Protein AF-A0A6C0IX58-F1 (afdb_monomer)

Secondary structure (DSSP, 8-state):
-PPPP-TTSHHHHHHHHHHHHHHHHHHHHHHHTTEEEEEEEE-EEETTEEE--S----GGGS-GGGT-SPPPTT--S-----TT-HHHHHHHHHHHHH---SSGGGG-EEEEETT--EEEEEEE---TTSPBPHHHHHHHHHHHHHHHHTTT-GGG---EEEEEESS-B-HHHHHHHHHS-TT-EEEEEEHHHHSS-GGGSTTS-SEEEEE-HHHHHHHHHHTT--GGGSPEEETTSHHHHHHTPPTT-EEEEEE--SSSS-EEEEEEEEPPPPPP-

Radius of gyration: 20.26 Å; Cα contacts (8 Å, |Δi|>4): 399; chains: 1; bounding box: 42×51×59 Å

Foldseek 3Di:
DDDQQDCVDPVSVVVLVLLVLLVLLVVLLCVLLQWDQQDKWFWDDDPLDTDTPDRDDPPLCVDVVNVNDDDDPPPPDDPPDDSPPPSSVVVVVVCVVPVAPRDSQRVWIWIAGPVLAIETEGEFDDDVPDAGDPVSCVVVVSLQVNLVVVVVDPSSRHQHYEYEYQNYHDPVVVVCVVPPNVRHHYHYHYSVLSSDNQCPDPQHFPDKDKAAQVCCVVVCVVVVHDQVPFAADECPPSVNVSNVPDAQIKIWTWHCDPPDRIDIGMHGYHYDDDPDD

pLDDT: mean 73.45, std 16.58, range [31.36, 95.0]

Solvent-accessible surface area (backbone atoms only — not comparable to full-atom values): 16066 Å² total; per-residue (Å²): 133,81,78,79,71,49,71,89,40,71,72,37,30,51,49,53,48,52,59,50,48,31,51,51,34,48,49,52,38,40,46,74,60,51,34,44,72,89,51,44,38,45,63,40,78,55,88,98,40,82,46,73,56,72,86,52,89,49,72,62,69,74,37,64,91,72,70,68,51,81,81,64,91,84,71,89,62,80,80,80,81,57,93,78,41,70,57,56,55,55,49,52,50,51,28,70,75,70,66,51,65,70,46,69,53,51,63,17,30,37,37,24,32,87,84,51,50,43,35,40,38,40,39,45,62,54,57,90,100,36,43,34,44,74,73,58,44,46,60,58,54,50,52,49,51,51,20,57,71,44,60,90,42,78,66,63,41,55,37,36,35,41,38,34,20,79,68,41,69,31,73,67,59,50,47,44,65,73,72,74,42,87,88,46,50,75,46,79,42,42,45,76,68,35,63,48,59,64,72,74,40,97,86,34,48,79,44,76,49,80,40,50,48,92,48,38,67,61,52,27,60,76,71,72,52,61,69,88,75,36,54,78,39,43,32,78,37,73,67,33,45,52,60,66,43,46,66,58,13,35,42,38,34,31,30,77,37,96,88,42,87,59,43,74,52,58,29,28,25,34,72,63,83,73,80,83,128

Sequence (277 aa):
MEAPLNPLLPTDREKLWRLFLVKKTEVAMLSQRGYMLNQVAVMKIIGTSLSFPIETWLPSLQNPRLGMSPPVEGAVEPPTLSNDSPGFQAFLQHREETGYYQTRQEFSSIYYDVNGKPLVVLYLANRPGKQVSTEEFEIVNTFIQLGAQQATQPHMRFRDFILITETGLNSVNTNKLRRRTVGYNIEVFLDSELAFAKVKHAYAPITVEHIRKDNVAKWAQEEQIQPEKLPMQMNLDAIAKWYGASPFDVLQTELLGTTTDTIGYARIIRQTPTAKQ

Organism: NCBI:txid1070528

Nearest PDB structures (foldseek):
  8uis-assembly1_E  TM=8.093E-01  e=3.980E-14  Sus scrofa
  8qsz-assembly1_E  TM=7.676E-01  e=1.682E-13  Schizosaccharomyces pombe
  9ja1-assembly1_E  TM=7.801E-01  e=1.614E-11  Saccharomyces cerevisiae
  5iy8-assembly1_E  TM=7.813E-01  e=3.972E-11  Homo sapiens
  8yqt-assembly1_D  TM=6.678E-01  e=1.060E-11  African swine fever virus

Mean predicted aligned error: 11.1 Å

Structure (mmCIF, N/CA/C/O backbone):
data_AF-A0A6C0IX58-F1
#
_entry.id   AF-A0A6C0IX58-F1
#
loop_
_atom_site.group_PDB
_atom_site.id
_atom_site.type_symbol
_atom_site.label_atom_id
_atom_site.label_alt_id
_atom_site.label_comp_id
_atom_site.label_asym_id
_atom_site.label_entity_id
_atom_site.label_seq_id
_atom_site.pdbx_PDB_ins_code
_atom_site.Cartn_x
_atom_site.Cartn_y
_atom_site.Cartn_z
_atom_site.occupancy
_atom_site.B_iso_or_equiv
_atom_site.auth_seq_id
_atom_site.auth_comp_id
_atom_site.auth_asym_id
_atom_site.auth_atom_id
_atom_site.pdbx_PDB_model_num
ATOM 1 N N . MET A 1 1 ? 17.756 -1.149 -17.619 1.00 45.09 1 MET A N 1
ATOM 2 C CA . MET A 1 1 ? 16.728 -2.189 -17.799 1.00 45.09 1 MET A CA 1
ATOM 3 C C . MET A 1 1 ? 17.343 -3.502 -17.373 1.00 45.09 1 MET A C 1
ATOM 5 O O . MET A 1 1 ? 18.409 -3.834 -17.877 1.00 45.09 1 MET A O 1
ATOM 9 N N . GLU A 1 2 ? 16.753 -4.165 -16.383 1.00 53.56 2 GLU A N 1
ATOM 10 C CA . GLU A 1 2 ? 17.149 -5.530 -16.025 1.00 53.56 2 GLU A CA 1
ATOM 11 C C . GLU A 1 2 ? 16.752 -6.484 -17.157 1.00 53.56 2 GLU A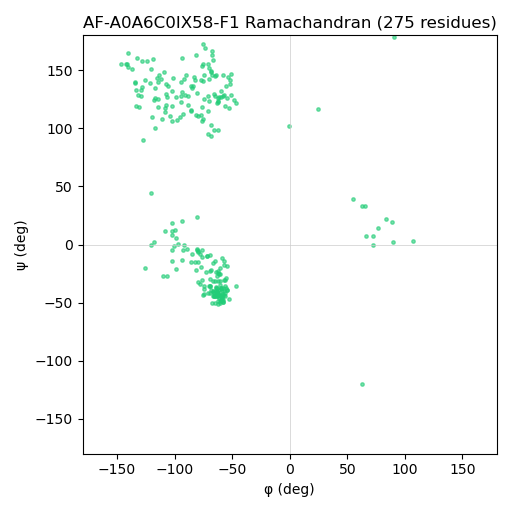 C 1
ATOM 13 O O . GLU A 1 2 ? 15.782 -6.231 -17.872 1.00 53.56 2 GLU A O 1
ATOM 18 N N . ALA A 1 3 ? 17.528 -7.549 -17.352 1.00 62.72 3 ALA A N 1
ATOM 19 C CA . ALA A 1 3 ? 17.180 -8.581 -18.318 1.00 62.72 3 ALA A CA 1
ATOM 20 C C . ALA A 1 3 ? 15.868 -9.277 -17.897 1.00 62.72 3 ALA A C 1
ATOM 22 O O . ALA A 1 3 ? 15.632 -9.444 -16.696 1.00 62.72 3 ALA A O 1
ATOM 23 N N . PRO A 1 4 ? 15.019 -9.696 -18.852 1.00 68.75 4 PRO A N 1
ATOM 24 C CA . PRO A 1 4 ? 13.788 -10.407 -18.531 1.00 68.75 4 PRO A CA 1
ATOM 25 C C . PRO A 1 4 ? 14.100 -11.709 -17.778 1.00 68.75 4 PRO A C 1
ATOM 27 O O . PRO A 1 4 ? 14.899 -12.525 -18.233 1.00 68.75 4 PRO A O 1
ATOM 30 N N . LEU A 1 5 ? 13.468 -11.892 -16.613 1.00 77.62 5 LEU A N 1
ATOM 31 C CA . LEU A 1 5 ? 13.665 -13.072 -15.762 1.00 77.62 5 LEU A CA 1
ATOM 32 C C . LEU A 1 5 ? 13.145 -14.342 -16.451 1.00 77.62 5 LEU A C 1
ATOM 34 O O . LEU A 1 5 ? 11.985 -14.363 -16.889 1.00 77.62 5 LEU A O 1
ATOM 38 N N . ASN A 1 6 ? 13.978 -15.392 -16.489 1.00 79.12 6 ASN A N 1
ATOM 39 C CA . ASN A 1 6 ? 13.645 -16.689 -17.083 1.00 79.12 6 ASN A CA 1
ATOM 40 C C . ASN A 1 6 ? 13.063 -17.651 -16.025 1.00 79.12 6 ASN A C 1
ATOM 42 O O . ASN A 1 6 ? 13.805 -18.117 -15.157 1.00 79.12 6 ASN A O 1
ATOM 46 N N . PRO A 1 7 ? 11.771 -18.017 -16.096 1.00 73.19 7 PRO A N 1
ATOM 47 C CA . PRO A 1 7 ? 11.141 -18.882 -15.097 1.00 73.19 7 PRO A CA 1
ATOM 48 C C . PRO A 1 7 ? 11.683 -20.320 -15.067 1.00 73.19 7 PRO A C 1
ATOM 50 O O . PRO A 1 7 ? 11.465 -21.025 -14.081 1.00 73.19 7 PRO A O 1
ATOM 53 N N . LEU A 1 8 ? 12.404 -20.762 -16.104 1.00 78.75 8 LEU A N 1
ATOM 54 C CA . LEU A 1 8 ? 13.016 -22.094 -16.165 1.00 78.75 8 LEU A CA 1
ATOM 55 C C . LEU A 1 8 ? 14.296 -22.200 -15.320 1.00 78.75 8 LEU A C 1
ATOM 57 O O . LEU A 1 8 ? 14.713 -23.305 -14.972 1.00 78.75 8 LEU A O 1
ATOM 61 N N . LEU A 1 9 ? 14.926 -21.073 -14.973 1.00 81.62 9 LEU A N 1
ATOM 62 C CA . LEU A 1 9 ? 16.115 -21.050 -14.122 1.00 81.62 9 LEU A CA 1
ATOM 63 C C . LEU A 1 9 ? 15.704 -20.966 -12.642 1.00 81.62 9 LEU A C 1
ATOM 65 O O . LEU A 1 9 ? 14.991 -20.030 -12.275 1.00 81.62 9 LEU A O 1
ATOM 69 N N . PRO A 1 10 ? 16.189 -21.856 -11.752 1.00 77.81 10 PRO A N 1
ATOM 70 C CA . PRO A 1 10 ? 15.794 -21.854 -10.339 1.00 77.81 10 PRO A CA 1
ATOM 71 C C . PRO A 1 10 ? 15.989 -20.507 -9.628 1.00 77.81 10 PRO A C 1
ATOM 73 O O . PRO A 1 10 ? 15.138 -20.086 -8.848 1.00 77.81 10 PRO A O 1
ATOM 76 N N . THR A 1 11 ? 17.080 -19.795 -9.922 1.00 78.12 11 THR A N 1
ATOM 77 C CA . THR A 1 11 ? 17.390 -18.490 -9.315 1.00 78.12 11 THR A CA 1
ATOM 78 C C . THR A 1 11 ? 16.427 -17.389 -9.743 1.00 78.12 11 THR A C 1
ATOM 80 O O . THR A 1 11 ? 16.060 -16.543 -8.934 1.00 78.12 11 THR A O 1
ATOM 83 N N . ASP A 1 12 ? 16.017 -17.383 -11.009 1.00 81.75 12 ASP A N 1
ATOM 84 C CA . ASP A 1 12 ? 15.088 -16.383 -11.534 1.00 81.75 12 ASP A CA 1
ATOM 85 C C . ASP A 1 12 ? 13.647 -16.726 -11.163 1.00 81.75 12 ASP A C 1
ATOM 87 O O . ASP A 1 12 ? 12.863 -15.831 -10.858 1.00 81.75 12 ASP A O 1
ATOM 91 N N . ARG A 1 13 ? 13.324 -18.018 -11.072 1.00 75.94 13 ARG A N 1
ATOM 92 C CA . ARG A 1 13 ? 12.059 -18.511 -10.527 1.00 75.94 13 ARG A CA 1
ATOM 93 C C . ARG A 1 13 ? 11.866 -18.095 -9.068 1.00 75.94 13 ARG A C 1
ATOM 95 O O . ARG A 1 13 ? 10.800 -17.595 -8.729 1.00 75.94 13 ARG A O 1
ATOM 102 N N . GLU A 1 14 ? 12.897 -18.212 -8.232 1.00 73.94 14 GLU A N 1
ATOM 103 C CA . GLU A 1 14 ? 12.881 -17.723 -6.844 1.00 73.94 14 GLU A CA 1
ATOM 104 C C . GLU A 1 14 ? 12.709 -16.194 -6.775 1.00 73.94 14 GLU A C 1
ATOM 106 O O . GLU A 1 14 ? 11.951 -15.680 -5.951 1.00 73.94 14 GLU A O 1
ATOM 111 N N . LYS A 1 15 ? 13.360 -15.435 -7.669 1.00 77.00 15 LYS A N 1
ATOM 112 C CA . LYS A 1 15 ? 13.144 -13.979 -7.761 1.00 77.00 15 LYS A CA 1
ATOM 113 C C . LYS A 1 15 ? 11.699 -13.653 -8.140 1.00 77.00 15 LYS A C 1
ATOM 115 O O . LYS A 1 15 ? 11.073 -12.843 -7.462 1.00 77.00 15 LYS A O 1
ATOM 120 N N . LEU A 1 16 ? 11.156 -14.298 -9.174 1.00 75.94 16 LEU A N 1
ATOM 121 C CA . LEU A 1 16 ? 9.760 -14.143 -9.603 1.00 75.94 16 LEU A CA 1
ATOM 122 C C . LEU A 1 16 ? 8.783 -14.506 -8.480 1.00 75.94 16 LEU A C 1
ATOM 124 O O . LEU A 1 16 ? 7.803 -13.798 -8.258 1.00 75.94 16 LEU A O 1
ATOM 128 N N . TRP A 1 17 ? 9.084 -15.561 -7.725 1.00 74.19 17 TRP A N 1
ATOM 129 C CA . TRP A 1 17 ? 8.309 -15.964 -6.561 1.00 74.19 17 TRP A CA 1
ATOM 130 C C . TRP A 1 17 ? 8.269 -14.872 -5.487 1.00 74.19 17 TRP A C 1
ATOM 132 O O . TRP A 1 17 ? 7.196 -14.500 -5.011 1.00 74.19 17 TRP A O 1
ATOM 142 N N . ARG A 1 18 ? 9.426 -14.301 -5.131 1.00 71.00 18 ARG A N 1
ATOM 143 C CA . ARG A 1 18 ? 9.507 -13.206 -4.150 1.00 71.00 18 ARG A CA 1
ATOM 144 C C . ARG A 1 18 ? 8.784 -11.951 -4.622 1.00 71.00 18 ARG A C 1
ATOM 146 O O . ARG A 1 18 ? 8.089 -11.325 -3.828 1.00 71.00 18 ARG A O 1
ATOM 153 N N . LEU A 1 19 ? 8.903 -11.605 -5.905 1.00 71.81 19 LEU A N 1
ATOM 154 C CA . LEU A 1 19 ? 8.141 -10.506 -6.508 1.00 71.81 19 LEU A CA 1
ATOM 155 C C . LEU A 1 19 ? 6.632 -10.728 -6.347 1.00 71.81 19 LEU A C 1
ATOM 157 O O . LEU A 1 19 ? 5.906 -9.819 -5.949 1.00 71.81 19 LEU A O 1
ATOM 161 N N . PHE A 1 20 ? 6.173 -11.956 -6.579 1.00 70.94 20 PHE A N 1
ATOM 162 C CA . PHE A 1 20 ? 4.773 -12.321 -6.416 1.00 70.94 20 PHE A CA 1
ATOM 163 C C . PHE A 1 20 ? 4.318 -12.328 -4.946 1.00 70.94 20 PHE A C 1
ATOM 165 O O . PHE A 1 20 ? 3.200 -11.912 -4.645 1.00 70.94 20 PHE A O 1
ATOM 172 N N . LEU A 1 21 ? 5.176 -12.739 -4.007 1.00 68.12 21 LEU A N 1
ATOM 173 C CA . LEU A 1 21 ? 4.886 -12.678 -2.570 1.00 68.12 21 LEU A CA 1
ATOM 174 C C . LEU A 1 21 ? 4.626 -11.240 -2.103 1.00 68.12 21 LEU A C 1
ATOM 176 O O . LEU A 1 21 ? 3.652 -11.008 -1.390 1.00 68.12 21 LEU A O 1
ATOM 180 N N . VAL A 1 22 ? 5.440 -10.278 -2.549 1.00 67.25 22 VAL A N 1
ATOM 181 C CA . VAL A 1 22 ? 5.217 -8.849 -2.261 1.00 67.25 22 VAL A CA 1
ATOM 182 C C . VAL A 1 22 ? 3.822 -8.419 -2.731 1.00 67.25 22 VAL A C 1
ATOM 184 O O . VAL A 1 22 ? 3.097 -7.757 -1.985 1.00 67.25 22 VAL A O 1
ATOM 187 N N . LYS A 1 23 ? 3.385 -8.883 -3.912 1.00 72.81 23 LYS A N 1
ATOM 188 C CA . LYS A 1 23 ? 2.035 -8.610 -4.424 1.00 72.81 23 LYS A CA 1
ATOM 189 C C . LYS A 1 23 ? 0.933 -9.215 -3.551 1.00 72.81 23 LYS A C 1
ATOM 191 O O . LYS A 1 23 ? -0.101 -8.583 -3.362 1.00 72.81 23 LYS A O 1
ATOM 196 N N . LYS A 1 24 ? 1.133 -10.404 -2.970 1.00 71.50 24 LYS A N 1
ATOM 197 C CA . LYS A 1 24 ? 0.164 -10.999 -2.027 1.00 71.50 24 LYS A CA 1
ATOM 198 C C . LYS A 1 24 ? -0.006 -10.149 -0.768 1.00 71.50 24 LYS A C 1
ATOM 200 O O . LYS A 1 24 ? -1.128 -9.982 -0.298 1.00 71.50 24 LYS A O 1
ATOM 205 N N . THR A 1 25 ? 1.085 -9.608 -0.231 1.00 72.94 25 THR A N 1
ATOM 206 C CA . THR A 1 25 ? 1.040 -8.731 0.946 1.00 72.94 25 THR A CA 1
ATOM 207 C C . THR A 1 25 ? 0.317 -7.419 0.634 1.00 72.94 25 THR A C 1
ATOM 209 O O . THR A 1 25 ? -0.525 -6.986 1.419 1.00 72.94 25 THR A O 1
ATOM 212 N N . GLU A 1 26 ? 0.579 -6.829 -0.537 1.00 78.75 26 GLU A N 1
ATOM 213 C CA . GLU A 1 26 ? -0.158 -5.666 -1.050 1.00 78.75 26 GLU A CA 1
ATOM 214 C C . GLU A 1 26 ? -1.657 -5.974 -1.175 1.00 78.75 26 GLU A C 1
ATOM 216 O O . GLU A 1 26 ? -2.492 -5.244 -0.653 1.00 78.75 26 GLU A O 1
ATOM 221 N N . VAL A 1 27 ? -2.010 -7.096 -1.801 1.00 76.38 27 VAL A N 1
ATOM 222 C CA . VAL A 1 27 ? -3.398 -7.546 -1.961 1.00 76.38 27 VAL A CA 1
ATOM 223 C C . VAL A 1 27 ? -4.088 -7.742 -0.611 1.00 76.38 27 VAL A C 1
ATOM 225 O O . VAL A 1 27 ? -5.239 -7.342 -0.455 1.00 76.38 27 VAL A O 1
ATOM 228 N N . ALA A 1 28 ? -3.405 -8.331 0.373 1.00 74.25 28 ALA A N 1
ATOM 229 C CA . ALA A 1 28 ? -3.952 -8.505 1.715 1.00 74.25 28 ALA A CA 1
ATOM 230 C C . ALA A 1 28 ? -4.255 -7.151 2.376 1.00 74.25 28 ALA A C 1
ATOM 232 O O . ALA A 1 28 ? -5.337 -6.968 2.932 1.00 74.25 28 ALA A O 1
ATOM 233 N N . MET A 1 29 ? -3.334 -6.190 2.261 1.00 83.56 29 MET A N 1
ATOM 234 C CA . MET A 1 29 ? -3.535 -4.819 2.734 1.00 83.56 29 MET A CA 1
ATOM 235 C C . MET A 1 29 ? -4.735 -4.160 2.033 1.00 83.56 29 MET A C 1
ATOM 237 O O . MET A 1 29 ? -5.607 -3.594 2.689 1.00 83.56 29 MET A O 1
ATOM 241 N N . LEU A 1 30 ? -4.825 -4.265 0.706 1.00 82.06 30 LEU A N 1
ATOM 242 C CA . LEU A 1 30 ? -5.916 -3.680 -0.078 1.00 82.06 30 LEU A CA 1
ATOM 243 C C . LEU A 1 30 ? -7.277 -4.312 0.246 1.00 82.06 30 LEU A C 1
ATOM 245 O O . LEU A 1 30 ? -8.263 -3.591 0.393 1.00 82.06 30 LEU A O 1
ATOM 249 N N . SER A 1 31 ? -7.323 -5.632 0.436 1.00 79.38 31 SER A N 1
ATOM 250 C CA . SER A 1 31 ? -8.530 -6.343 0.865 1.00 79.38 31 SER A CA 1
ATOM 251 C C . SER A 1 31 ? -9.040 -5.827 2.206 1.00 79.38 31 SER A C 1
ATOM 253 O O . SER A 1 31 ? -10.235 -5.589 2.352 1.00 79.38 31 SER A O 1
ATOM 255 N N . GLN A 1 32 ? -8.147 -5.632 3.181 1.00 78.50 32 GLN A N 1
ATOM 256 C CA . GLN A 1 32 ? -8.521 -5.115 4.501 1.00 78.50 32 GLN A CA 1
ATOM 257 C C . GLN A 1 32 ? -9.017 -3.670 4.442 1.00 78.50 32 GLN A C 1
ATOM 259 O O . GLN A 1 32 ? -9.901 -3.285 5.200 1.00 78.50 32 GLN A O 1
ATOM 264 N N . ARG A 1 33 ? -8.500 -2.879 3.499 1.00 83.12 33 ARG A N 1
ATOM 265 C CA . ARG A 1 33 ? -8.970 -1.514 3.240 1.00 83.12 33 ARG A CA 1
ATOM 266 C C . ARG A 1 33 ? -10.306 -1.455 2.477 1.00 83.12 33 ARG A C 1
ATOM 268 O O . ARG A 1 33 ? -10.842 -0.362 2.297 1.00 83.12 33 ARG A O 1
ATOM 275 N N . GLY A 1 34 ? -10.856 -2.597 2.051 1.00 79.81 34 GLY A N 1
ATOM 276 C CA . GLY A 1 34 ? -12.150 -2.693 1.364 1.00 79.81 34 GLY A CA 1
ATOM 277 C C . GLY A 1 34 ? -12.088 -2.553 -0.161 1.00 79.81 34 GLY A C 1
ATOM 278 O O . GLY A 1 34 ? -13.110 -2.258 -0.783 1.00 79.81 34 GLY A O 1
ATOM 279 N N . TYR A 1 35 ? -10.914 -2.747 -0.771 1.00 81.69 35 TYR A N 1
ATOM 280 C CA . TYR A 1 35 ? -10.774 -2.768 -2.229 1.00 81.69 35 TYR A CA 1
ATOM 281 C C . TYR A 1 35 ? -11.137 -4.134 -2.811 1.00 81.69 35 TYR A C 1
ATOM 283 O O . TYR A 1 35 ? -10.809 -5.187 -2.260 1.00 81.69 35 TYR A O 1
ATOM 291 N N . MET A 1 36 ? -11.801 -4.109 -3.962 1.00 73.56 36 MET A N 1
ATOM 292 C CA . MET A 1 36 ? -12.214 -5.293 -4.697 1.00 73.56 36 MET A CA 1
ATOM 293 C C . MET A 1 36 ? -11.017 -5.917 -5.415 1.00 73.56 36 MET A C 1
ATOM 295 O O . MET A 1 36 ? -10.395 -5.309 -6.282 1.00 73.56 36 MET A O 1
ATOM 299 N N . LEU A 1 37 ? -10.694 -7.161 -5.060 1.00 71.12 37 LEU A N 1
ATOM 300 C CA . LEU A 1 37 ? -9.555 -7.887 -5.634 1.00 71.12 37 LEU A CA 1
ATOM 301 C C . LEU A 1 37 ? -9.881 -8.606 -6.950 1.00 71.12 37 LEU A C 1
ATOM 303 O O . LEU A 1 37 ? -8.979 -9.043 -7.656 1.00 71.12 37 LEU A O 1
ATOM 307 N N . ASN A 1 38 ? -11.167 -8.759 -7.266 1.00 59.47 38 ASN A N 1
ATOM 308 C CA . ASN A 1 38 ? -11.651 -9.356 -8.511 1.00 59.47 38 ASN A CA 1
ATOM 309 C C . ASN A 1 38 ? -11.734 -8.349 -9.670 1.00 59.47 38 ASN A C 1
ATOM 311 O O . ASN A 1 38 ? -11.989 -8.760 -10.796 1.00 59.47 38 ASN A O 1
ATOM 315 N N . GLN A 1 39 ? -11.537 -7.056 -9.402 1.00 62.47 39 GLN A N 1
ATOM 316 C CA . GLN A 1 39 ? -11.596 -5.983 -10.391 1.00 62.47 39 GLN A CA 1
ATOM 317 C C . GLN A 1 39 ? -10.321 -5.149 -10.305 1.00 62.47 39 GLN A C 1
ATOM 319 O O . GLN A 1 39 ? -10.232 -4.186 -9.545 1.00 62.47 39 GLN A O 1
ATOM 324 N N . VAL A 1 40 ? -9.316 -5.545 -11.084 1.00 68.19 40 VAL A N 1
ATOM 325 C CA . VAL A 1 40 ? -8.041 -4.830 -11.165 1.00 68.19 40 VAL A CA 1
ATOM 326 C C . VAL A 1 40 ? -7.708 -4.584 -12.620 1.00 68.19 40 VAL A C 1
ATOM 328 O O . VAL A 1 40 ? -7.801 -5.488 -13.451 1.00 68.19 40 VAL A O 1
ATOM 331 N N . ALA A 1 41 ? -7.316 -3.347 -12.907 1.00 70.06 41 ALA A N 1
ATOM 332 C CA . ALA A 1 41 ? -6.858 -2.941 -14.222 1.00 70.06 41 ALA A CA 1
ATOM 333 C C . ALA A 1 41 ? -5.344 -2.725 -14.181 1.00 70.06 41 ALA A C 1
ATOM 335 O O . ALA A 1 41 ? -4.848 -1.877 -13.433 1.00 70.06 41 ALA A O 1
ATOM 336 N N . VAL A 1 42 ? -4.600 -3.480 -14.988 1.00 69.00 42 VAL A N 1
ATOM 337 C CA . VAL A 1 42 ? -3.174 -3.208 -15.202 1.00 69.00 42 VAL A CA 1
ATOM 338 C C . VAL A 1 42 ? -3.025 -1.927 -16.002 1.00 69.00 42 VAL A C 1
ATOM 340 O O . VAL A 1 42 ? -3.807 -1.636 -16.903 1.00 69.00 42 VAL A O 1
ATOM 343 N N . MET A 1 43 ? -2.017 -1.130 -15.672 1.00 68.44 43 MET A N 1
ATOM 344 C CA . MET A 1 43 ? -1.804 0.141 -16.349 1.00 68.44 43 MET A CA 1
ATOM 345 C C . MET A 1 43 ? -0.836 -0.012 -17.515 1.00 68.44 43 MET A C 1
ATOM 347 O O . MET A 1 43 ? 0.270 -0.524 -17.355 1.00 68.44 43 MET A O 1
ATOM 351 N N . LYS A 1 44 ? -1.218 0.515 -18.683 1.00 62.81 44 LYS A N 1
ATOM 352 C CA . LYS A 1 44 ? -0.290 0.736 -19.792 1.00 62.81 44 LYS A CA 1
ATOM 353 C C . LYS A 1 44 ? -0.443 2.159 -20.320 1.00 62.81 44 LYS A C 1
ATOM 355 O O . LYS A 1 44 ? -1.505 2.553 -20.798 1.00 62.81 44 LYS A O 1
ATOM 360 N N . ILE A 1 45 ? 0.636 2.931 -20.232 1.00 59.31 45 ILE A N 1
ATOM 361 C CA . ILE A 1 45 ? 0.724 4.241 -20.876 1.00 59.31 45 ILE A CA 1
ATOM 362 C C . ILE A 1 45 ? 1.198 3.997 -22.311 1.00 59.31 45 ILE A C 1
ATOM 364 O O . ILE A 1 45 ? 2.307 3.508 -22.524 1.00 59.31 45 ILE A O 1
ATOM 368 N N . ILE A 1 46 ? 0.353 4.305 -23.296 1.00 59.97 46 ILE A N 1
ATOM 369 C CA . ILE A 1 46 ? 0.711 4.265 -24.718 1.00 59.97 46 ILE A CA 1
ATOM 370 C C . ILE A 1 46 ? 0.744 5.710 -25.216 1.00 59.97 46 ILE A C 1
ATOM 372 O O . ILE A 1 46 ? -0.293 6.368 -25.345 1.00 59.97 46 ILE A O 1
ATOM 376 N N . GLY A 1 47 ? 1.952 6.221 -25.464 1.00 62.12 47 GLY A N 1
ATOM 377 C CA . GLY A 1 47 ? 2.161 7.631 -25.796 1.00 62.12 47 GLY A CA 1
ATOM 378 C C . GLY A 1 47 ? 1.730 8.539 -24.642 1.00 62.12 47 GLY A C 1
ATOM 379 O O . GLY A 1 47 ? 2.248 8.424 -23.537 1.00 62.12 47 GLY A O 1
ATOM 380 N N . THR A 1 48 ? 0.769 9.427 -24.894 1.00 55.34 48 THR A N 1
ATOM 381 C CA . THR A 1 48 ? 0.158 10.315 -23.887 1.00 55.34 48 THR A CA 1
ATOM 382 C C . THR A 1 48 ? -1.217 9.833 -23.420 1.00 55.34 48 THR A C 1
ATOM 384 O O . THR A 1 48 ? -1.939 10.583 -22.773 1.00 55.34 48 THR A O 1
ATOM 387 N N . SER A 1 49 ? -1.609 8.601 -23.755 1.00 52.97 49 SER A N 1
ATOM 388 C CA . SER A 1 49 ? -2.923 8.045 -23.424 1.00 52.97 49 SER A CA 1
ATOM 389 C C . SER A 1 49 ? -2.812 6.868 -22.458 1.00 52.97 49 SER A C 1
ATOM 391 O O . SER A 1 49 ? -1.885 6.057 -22.544 1.00 52.97 49 SER A O 1
ATOM 393 N N . LEU A 1 50 ? -3.777 6.762 -21.542 1.00 56.28 50 LEU A N 1
ATOM 394 C CA . LEU A 1 50 ? -3.988 5.535 -20.779 1.00 56.28 50 LEU A CA 1
ATOM 395 C C . LEU A 1 50 ? -4.748 4.567 -21.664 1.00 56.28 50 LEU A C 1
ATOM 397 O O . LEU A 1 50 ? -5.927 4.771 -21.947 1.00 56.28 50 LEU A O 1
ATOM 401 N N . SER A 1 51 ? -4.073 3.507 -22.084 1.00 52.66 51 SER A N 1
ATOM 402 C CA . SER A 1 51 ? -4.773 2.318 -22.536 1.00 52.66 51 SER A CA 1
ATOM 403 C C . SER A 1 51 ? -5.006 1.441 -21.315 1.00 52.66 51 SER A C 1
ATOM 405 O O . SER A 1 51 ? -4.044 1.019 -20.671 1.00 52.66 51 SER A O 1
ATOM 407 N N . PHE A 1 52 ? -6.264 1.160 -20.997 1.00 52.41 52 PHE A N 1
ATOM 408 C CA . PHE A 1 52 ? -6.608 0.043 -20.128 1.00 52.41 52 PHE A CA 1
ATOM 409 C C . PHE A 1 52 ? -6.480 -1.225 -20.979 1.00 52.41 52 PHE A C 1
ATOM 411 O O . PHE A 1 52 ? -7.274 -1.390 -21.909 1.00 52.41 52 PHE A O 1
ATOM 418 N N . PRO A 1 53 ? -5.510 -2.124 -20.754 1.00 46.06 53 PRO A N 1
ATOM 419 C CA . PRO A 1 53 ? -5.695 -3.474 -21.228 1.00 46.06 53 PRO A CA 1
ATOM 420 C C . PRO A 1 53 ? -6.773 -4.112 -20.342 1.00 46.06 53 PRO A C 1
ATOM 422 O O . PRO A 1 53 ? -6.630 -4.194 -19.125 1.00 46.06 53 PRO A O 1
ATOM 425 N N . ILE A 1 54 ? -7.898 -4.427 -20.983 1.00 45.31 54 ILE A N 1
ATOM 426 C CA . ILE A 1 54 ? -8.630 -5.700 -20.913 1.00 45.31 54 ILE A CA 1
ATOM 427 C C . ILE A 1 54 ? -8.382 -6.486 -19.615 1.00 45.31 54 ILE A C 1
ATOM 429 O O . ILE A 1 54 ? -7.260 -6.925 -19.382 1.00 45.31 54 ILE A O 1
ATOM 433 N N . GLU A 1 55 ? -9.446 -6.669 -18.823 1.00 41.09 55 GLU A N 1
ATOM 434 C CA . GLU A 1 55 ? -9.583 -7.606 -17.693 1.00 41.09 55 GLU A CA 1
ATOM 435 C C . GLU A 1 55 ? -8.348 -8.480 -17.423 1.00 41.09 55 GLU A C 1
ATOM 437 O O . GLU A 1 55 ? -8.108 -9.478 -18.104 1.00 41.09 55 GLU A O 1
ATOM 442 N N . THR A 1 56 ? -7.560 -8.127 -16.407 1.00 46.25 56 THR A N 1
ATOM 443 C CA . THR A 1 56 ? -6.442 -8.983 -16.002 1.00 46.25 56 THR A CA 1
ATOM 444 C C . THR A 1 56 ? -6.884 -10.060 -15.023 1.00 46.25 56 THR A C 1
ATOM 446 O O . THR A 1 56 ? -7.634 -9.815 -14.076 1.00 46.25 56 THR A O 1
ATOM 449 N N . TRP A 1 57 ? -6.391 -11.274 -15.258 1.00 41.72 57 TRP A N 1
ATOM 450 C CA . TRP A 1 57 ? -6.693 -12.480 -14.497 1.00 41.72 57 TRP A CA 1
ATOM 451 C C . TRP A 1 57 ? -6.036 -12.406 -13.097 1.00 41.72 57 TRP A C 1
ATOM 453 O O . TRP A 1 57 ? -4.888 -12.798 -12.914 1.00 41.72 57 TRP A O 1
ATOM 463 N N . LEU A 1 58 ? -6.776 -11.951 -12.075 1.00 48.97 58 LEU A N 1
ATOM 464 C CA . LEU A 1 58 ? -6.490 -12.228 -10.648 1.00 48.97 58 LEU A CA 1
ATOM 465 C C . LEU A 1 58 ? -7.199 -13.453 -9.998 1.00 48.97 58 LEU A C 1
ATOM 467 O O . LEU A 1 58 ? -7.253 -13.518 -8.767 1.00 48.97 58 LEU A O 1
ATOM 471 N N . PRO A 1 59 ? -7.720 -14.475 -10.709 1.00 40.25 59 PRO A N 1
ATOM 472 C CA . PRO A 1 59 ? -8.295 -15.667 -10.076 1.00 40.25 59 PRO A CA 1
ATOM 473 C C . PRO A 1 59 ? -7.382 -16.454 -9.125 1.00 40.25 59 PRO A C 1
ATOM 475 O O . PRO A 1 59 ? -7.888 -17.259 -8.344 1.00 40.25 59 PRO A O 1
ATOM 478 N N . SER A 1 60 ? -6.062 -16.236 -9.102 1.00 40.88 60 SER A N 1
ATOM 479 C CA . SER A 1 60 ? -5.181 -16.941 -8.154 1.00 40.88 60 SER A CA 1
ATOM 480 C C . SER A 1 60 ? -5.209 -16.387 -6.720 1.00 40.88 60 SER A C 1
ATOM 482 O O . SER A 1 60 ? -4.674 -17.029 -5.821 1.00 40.88 60 SER A O 1
ATOM 484 N N . LEU A 1 61 ? -5.866 -15.256 -6.445 1.00 41.31 61 LEU A N 1
ATOM 485 C CA . LEU A 1 61 ? -5.996 -14.735 -5.071 1.00 41.31 61 LEU A CA 1
ATOM 486 C C . LEU A 1 61 ? -7.2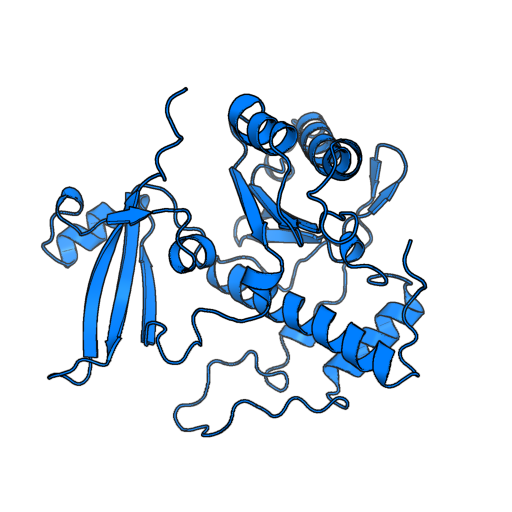88 -15.173 -4.373 1.00 41.31 61 LEU A C 1
ATOM 488 O O . LEU A 1 61 ? -7.391 -15.062 -3.155 1.00 41.31 61 LEU A O 1
ATOM 492 N N . GLN A 1 62 ? -8.242 -15.720 -5.130 1.00 38.09 62 GLN A N 1
ATOM 493 C CA . GLN A 1 62 ? -9.485 -16.291 -4.604 1.00 38.09 62 GLN A CA 1
ATOM 494 C C . GLN A 1 62 ? -9.382 -17.791 -4.313 1.00 38.09 62 GLN A C 1
ATOM 496 O O . GLN A 1 62 ? -10.354 -18.390 -3.862 1.00 38.09 62 GLN A O 1
ATOM 501 N N . ASN A 1 63 ? -8.229 -18.423 -4.560 1.00 37.78 63 ASN A N 1
ATOM 502 C CA . ASN A 1 63 ? -8.077 -19.844 -4.282 1.00 37.78 63 ASN A CA 1
ATOM 503 C C . ASN A 1 63 ? -7.764 -20.050 -2.785 1.00 37.78 63 ASN A C 1
ATOM 505 O O . ASN A 1 63 ? -6.658 -19.713 -2.349 1.00 37.78 63 ASN A O 1
ATOM 509 N N . PRO A 1 64 ? -8.670 -20.641 -1.984 1.00 39.22 64 PRO A N 1
ATOM 510 C CA . PRO A 1 64 ? -8.416 -20.901 -0.565 1.00 39.22 64 PRO A CA 1
ATOM 511 C C . PRO A 1 64 ? -7.209 -21.831 -0.344 1.00 39.22 64 PRO A C 1
ATOM 513 O O . PRO A 1 64 ? -6.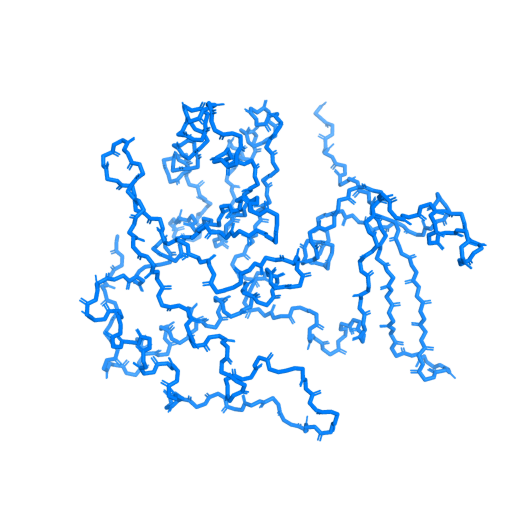569 -21.777 0.703 1.00 39.22 64 PRO A O 1
ATOM 516 N N . ARG A 1 65 ? -6.803 -22.611 -1.361 1.00 36.75 65 ARG A N 1
ATOM 517 C CA . ARG A 1 65 ? -5.578 -23.434 -1.337 1.00 36.75 65 ARG A CA 1
ATOM 518 C C . ARG A 1 65 ? -4.268 -22.635 -1.426 1.00 36.75 65 ARG A C 1
ATOM 520 O O . ARG A 1 65 ? -3.205 -23.214 -1.236 1.00 36.75 65 ARG A O 1
ATOM 527 N N . LEU A 1 66 ? -4.319 -21.332 -1.720 1.00 38.38 66 LEU A N 1
ATOM 528 C CA . LEU A 1 66 ? -3.148 -20.446 -1.831 1.00 38.38 66 LEU A CA 1
ATOM 529 C C . LEU A 1 66 ? -2.899 -19.589 -0.573 1.00 38.38 66 LEU A C 1
ATOM 531 O O . LEU A 1 66 ? -2.057 -18.688 -0.612 1.00 38.38 66 LEU A O 1
ATOM 535 N N . GLY A 1 67 ? -3.576 -19.898 0.543 1.00 35.59 67 GLY A N 1
ATOM 536 C CA . GLY A 1 67 ? -3.296 -19.316 1.865 1.00 35.59 67 GLY A CA 1
ATOM 537 C C . GLY A 1 67 ? -3.954 -17.959 2.136 1.00 35.59 67 GLY A C 1
ATOM 538 O O . GLY A 1 67 ? -3.473 -17.205 2.979 1.00 35.59 67 GLY A O 1
ATOM 539 N N . MET A 1 68 ? -5.030 -17.637 1.414 1.00 36.72 68 MET A N 1
ATOM 540 C CA . MET A 1 68 ? -5.816 -16.405 1.593 1.00 36.72 68 MET A CA 1
ATOM 541 C C . MET A 1 68 ? -7.067 -16.597 2.469 1.00 36.72 68 MET A C 1
ATOM 543 O O . MET A 1 68 ? -7.793 -15.637 2.709 1.00 36.72 68 MET A O 1
ATOM 547 N N . SER A 1 69 ? -7.324 -17.804 2.980 1.00 33.31 69 SER A N 1
ATOM 548 C CA . SER A 1 69 ? -8.304 -17.988 4.057 1.00 33.31 69 SER A CA 1
ATOM 549 C C . SER A 1 69 ? -7.718 -17.491 5.386 1.00 33.31 69 SER A C 1
ATOM 551 O O . SER A 1 69 ? -6.507 -17.634 5.594 1.00 33.31 69 SER A O 1
ATOM 553 N N . PRO A 1 70 ? -8.537 -16.923 6.296 1.00 31.98 70 PRO A N 1
ATOM 554 C CA . PRO A 1 70 ? -8.103 -16.723 7.675 1.00 31.98 70 PRO A CA 1
ATOM 555 C C . PRO A 1 70 ? -7.577 -18.061 8.217 1.00 31.98 70 PRO A C 1
ATOM 557 O O . PRO A 1 70 ? -8.105 -19.114 7.841 1.00 31.98 70 PRO A O 1
ATOM 560 N N . PRO A 1 71 ? -6.502 -18.051 9.023 1.00 37.25 71 PRO A N 1
ATOM 561 C CA . PRO A 1 71 ? -5.979 -19.281 9.588 1.00 37.25 71 PRO A CA 1
ATOM 562 C C . PRO A 1 71 ? -7.101 -19.955 10.377 1.00 37.25 71 PRO A C 1
ATOM 564 O O . PRO A 1 71 ? -7.755 -19.325 11.204 1.00 37.25 71 PRO A O 1
ATOM 567 N N . VAL A 1 72 ? -7.337 -21.233 10.096 1.00 38.78 72 VAL A N 1
ATOM 568 C CA . VAL A 1 72 ? -8.080 -22.086 11.020 1.00 38.78 72 VAL A CA 1
ATOM 569 C C . VAL A 1 72 ? -7.246 -22.133 12.302 1.00 38.78 72 VAL A C 1
ATOM 571 O O . VAL A 1 72 ? -6.041 -22.401 12.231 1.00 38.78 72 VAL A O 1
ATOM 574 N N . GLU A 1 73 ? -7.851 -21.810 13.447 1.00 32.34 73 GLU A N 1
ATOM 575 C CA . GLU A 1 73 ? -7.200 -21.922 14.756 1.00 32.34 73 GLU A CA 1
ATOM 576 C C . GLU A 1 73 ? -6.541 -23.305 14.890 1.00 32.34 73 GLU A C 1
ATOM 578 O O . GLU A 1 73 ? -7.190 -24.334 14.705 1.00 32.34 73 GLU A O 1
ATOM 583 N N . GLY A 1 74 ? -5.233 -23.329 15.169 1.00 39.00 74 GLY A N 1
ATOM 584 C CA . GLY A 1 74 ? -4.474 -24.563 15.408 1.00 39.00 74 GLY A CA 1
ATOM 585 C C . GLY A 1 74 ? -3.515 -25.023 14.301 1.00 39.00 74 GLY A C 1
ATOM 586 O O . GLY A 1 74 ? -2.880 -26.062 14.466 1.00 39.00 74 GLY A O 1
ATOM 587 N N . ALA A 1 75 ? -3.341 -24.287 13.197 1.00 35.97 75 ALA A N 1
ATOM 588 C CA . ALA A 1 75 ? -2.289 -24.602 12.222 1.00 35.97 75 ALA A CA 1
ATOM 589 C C . ALA A 1 75 ? -0.901 -24.150 12.734 1.00 35.97 75 ALA A C 1
ATOM 591 O O . ALA A 1 75 ? -0.599 -22.960 12.768 1.00 35.97 75 ALA A O 1
ATOM 592 N N . VAL A 1 76 ? -0.066 -25.112 13.144 1.00 38.88 76 VAL A N 1
ATOM 593 C CA . VAL A 1 76 ? 1.228 -24.885 13.828 1.00 38.88 76 VAL A CA 1
ATOM 594 C C . VAL A 1 76 ? 2.385 -24.520 12.886 1.00 38.88 76 VAL A C 1
ATOM 596 O O . VAL A 1 76 ? 3.449 -24.135 13.357 1.00 38.88 76 VAL A O 1
ATOM 599 N N . GLU A 1 77 ? 2.207 -24.525 11.565 1.00 31.36 77 GLU A N 1
ATOM 600 C CA . GLU A 1 77 ? 3.265 -24.076 10.653 1.00 31.36 77 GLU A CA 1
ATOM 601 C C . GLU A 1 77 ? 2.717 -23.123 9.585 1.00 31.36 77 GLU A C 1
ATOM 603 O O . GLU A 1 77 ? 1.688 -23.422 8.967 1.00 31.36 77 GLU A O 1
ATOM 608 N N . PRO A 1 78 ? 3.380 -21.971 9.330 1.00 35.34 78 PRO A N 1
ATOM 609 C CA . PRO A 1 78 ? 3.093 -21.206 8.126 1.00 35.34 78 PRO A CA 1
ATOM 610 C C . PRO A 1 78 ? 3.277 -22.154 6.935 1.00 35.34 78 PRO A C 1
ATOM 612 O O . PRO A 1 78 ? 4.249 -22.911 6.932 1.00 35.34 78 PRO A O 1
ATOM 615 N N . PRO A 1 79 ? 2.375 -22.152 5.935 1.00 39.78 79 PRO A N 1
ATOM 616 C CA . PRO A 1 79 ? 2.510 -23.044 4.797 1.00 39.78 79 PRO A CA 1
ATOM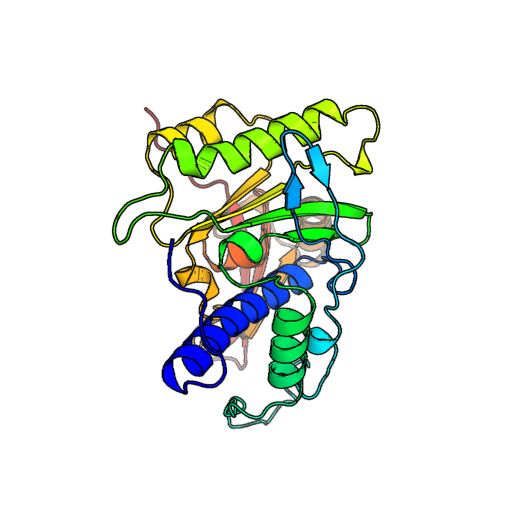 617 C C . PRO A 1 79 ? 3.908 -22.863 4.213 1.00 39.78 79 PRO A C 1
ATOM 619 O O . PRO A 1 79 ? 4.269 -21.765 3.779 1.00 39.78 79 PRO A O 1
ATOM 622 N N . THR A 1 80 ? 4.709 -23.927 4.246 1.00 36.94 80 THR A N 1
ATOM 623 C CA . THR A 1 80 ? 5.969 -23.992 3.518 1.00 36.94 80 THR A CA 1
ATOM 624 C C . THR A 1 80 ? 5.601 -23.876 2.048 1.00 36.94 80 THR A C 1
ATOM 626 O O . THR A 1 80 ? 5.081 -24.794 1.417 1.00 36.94 80 THR A O 1
ATOM 629 N N . LEU A 1 81 ? 5.743 -22.659 1.532 1.00 40.09 81 LEU A N 1
ATOM 630 C CA . LEU A 1 81 ? 5.382 -22.302 0.173 1.00 40.09 81 LEU A CA 1
ATOM 631 C C . LEU A 1 81 ? 6.303 -23.068 -0.777 1.00 40.09 81 LEU A C 1
ATOM 633 O O . LEU A 1 81 ? 7.446 -22.676 -0.991 1.00 40.09 81 LEU A O 1
ATOM 637 N N . SER A 1 82 ? 5.821 -24.187 -1.314 1.00 44.56 82 SER A N 1
ATOM 638 C CA . SER A 1 82 ? 6.561 -24.923 -2.329 1.00 44.56 82 SER A CA 1
ATOM 639 C C . SER A 1 82 ? 6.471 -24.193 -3.669 1.00 44.56 82 SER A C 1
ATOM 641 O O . SER A 1 82 ? 5.420 -23.672 -4.063 1.00 44.56 82 SER A O 1
ATOM 643 N N . ASN A 1 83 ? 7.587 -24.193 -4.399 1.00 49.19 83 ASN A N 1
ATOM 644 C CA . ASN A 1 83 ? 7.713 -23.598 -5.732 1.00 49.19 83 ASN A CA 1
ATOM 645 C C . ASN A 1 83 ? 6.737 -24.190 -6.766 1.00 49.19 83 ASN A C 1
ATOM 647 O O . ASN A 1 83 ? 6.578 -23.621 -7.847 1.00 49.19 83 ASN A O 1
ATOM 651 N N . ASP A 1 84 ? 6.070 -25.298 -6.442 1.00 53.62 84 ASP A N 1
ATOM 652 C CA . ASP A 1 84 ? 5.169 -26.047 -7.319 1.00 53.62 84 ASP A CA 1
ATOM 653 C C . ASP A 1 84 ? 3.686 -25.784 -7.027 1.00 53.62 84 ASP A C 1
ATOM 655 O O . ASP A 1 84 ? 2.813 -26.543 -7.447 1.00 53.62 84 ASP A O 1
ATOM 659 N N . SER A 1 85 ? 3.367 -24.688 -6.325 1.00 61.75 85 SER A N 1
ATOM 660 C CA . SER A 1 85 ? 1.967 -24.312 -6.125 1.00 61.75 85 SER A CA 1
ATOM 661 C C . SER A 1 85 ? 1.267 -24.083 -7.485 1.00 61.75 85 SER A C 1
ATOM 663 O O . SER A 1 85 ? 1.785 -23.331 -8.321 1.00 61.75 85 SER A O 1
ATOM 665 N N . PRO A 1 86 ? 0.068 -24.657 -7.714 1.00 60.66 86 PRO A N 1
ATOM 666 C CA . PRO A 1 86 ? -0.664 -24.503 -8.976 1.00 60.66 86 PRO A CA 1
ATOM 667 C C . PRO A 1 86 ? -0.920 -23.041 -9.373 1.00 60.66 86 PRO A C 1
ATOM 669 O O . PRO A 1 86 ? -0.979 -22.712 -10.554 1.00 60.66 86 PRO A O 1
ATOM 672 N N . GLY A 1 87 ? -1.031 -22.144 -8.387 1.00 66.38 87 GLY A N 1
ATOM 673 C CA . GLY A 1 87 ? -1.249 -20.716 -8.623 1.00 66.38 87 GLY A CA 1
ATOM 674 C C . GLY A 1 87 ? -0.048 -19.992 -9.225 1.00 66.38 87 GLY A C 1
ATOM 675 O O . GLY A 1 87 ? -0.231 -19.096 -10.044 1.00 66.38 87 GLY A O 1
ATOM 676 N N . PHE A 1 88 ? 1.173 -20.374 -8.846 1.00 70.69 88 PHE A N 1
ATOM 677 C CA . PHE A 1 88 ? 2.377 -19.748 -9.392 1.00 70.69 88 PHE A CA 1
ATOM 678 C C . PHE A 1 88 ? 2.644 -20.195 -10.827 1.00 70.69 88 PHE A C 1
ATOM 680 O O . PHE A 1 88 ? 2.979 -19.362 -11.660 1.00 70.69 88 PHE A O 1
ATOM 687 N N . GLN A 1 89 ? 2.401 -21.469 -11.145 1.00 72.25 89 GLN A N 1
ATOM 688 C CA . GLN A 1 89 ? 2.522 -21.974 -12.517 1.00 72.25 89 GLN A CA 1
ATOM 689 C C . GLN A 1 89 ? 1.524 -21.310 -13.472 1.00 72.25 89 GLN A C 1
ATOM 691 O O . GLN A 1 89 ? 1.917 -20.847 -14.538 1.00 72.25 89 GLN A O 1
ATOM 696 N N . ALA A 1 90 ? 0.261 -21.167 -13.056 1.00 71.12 90 ALA A N 1
ATOM 697 C CA . ALA A 1 90 ? -0.747 -20.460 -13.847 1.00 71.12 90 ALA A CA 1
ATOM 698 C C . ALA A 1 90 ? -0.363 -18.989 -14.111 1.00 71.12 90 ALA A C 1
ATOM 700 O O . ALA A 1 90 ? -0.574 -18.475 -15.207 1.00 71.12 90 ALA A O 1
ATOM 701 N N . PHE A 1 91 ? 0.241 -18.313 -13.126 1.00 74.00 91 PHE A N 1
ATOM 702 C CA . PHE A 1 91 ? 0.739 -16.948 -13.303 1.00 74.00 91 PHE A CA 1
ATOM 703 C C . PHE A 1 91 ? 1.910 -16.875 -14.292 1.00 74.00 91 PHE A C 1
ATOM 705 O O . PHE A 1 91 ? 1.927 -15.994 -15.150 1.00 74.00 91 PHE A O 1
ATOM 712 N N . LEU A 1 92 ? 2.880 -17.790 -14.186 1.00 77.12 92 LEU A N 1
ATOM 713 C CA . LEU A 1 92 ? 4.017 -17.836 -15.107 1.00 77.12 92 LEU A CA 1
ATOM 714 C C . LEU A 1 92 ? 3.555 -18.046 -16.551 1.00 77.12 92 LEU A C 1
ATOM 716 O O . LEU A 1 92 ? 3.998 -17.312 -17.430 1.00 77.12 92 LEU A O 1
ATOM 720 N N . GLN A 1 93 ? 2.608 -18.960 -16.769 1.00 74.88 93 GLN A N 1
ATOM 721 C CA . GLN A 1 93 ? 2.000 -19.177 -18.080 1.00 74.88 93 GLN A CA 1
ATOM 722 C C . GLN A 1 93 ? 1.329 -17.900 -18.610 1.00 74.88 93 GLN A C 1
ATOM 724 O O . GLN A 1 93 ? 1.596 -17.481 -19.731 1.00 74.88 93 GLN A O 1
ATOM 729 N N . HIS A 1 94 ? 0.522 -17.219 -17.791 1.00 73.56 94 HIS A N 1
ATOM 730 C CA . HIS A 1 94 ? -0.129 -15.971 -18.199 1.00 73.56 94 HIS A CA 1
ATOM 731 C C . HIS A 1 94 ? 0.877 -14.862 -18.557 1.00 73.56 94 HIS A C 1
ATOM 733 O O . HIS A 1 94 ? 0.678 -14.115 -19.518 1.00 73.56 94 HIS A O 1
ATOM 739 N N . ARG A 1 95 ? 1.979 -14.755 -17.804 1.00 76.88 95 ARG A N 1
ATOM 740 C CA . ARG A 1 95 ? 3.091 -13.838 -18.103 1.00 76.88 95 ARG A CA 1
ATOM 741 C C . ARG A 1 95 ? 3.748 -14.164 -19.443 1.00 76.88 95 ARG A C 1
ATOM 743 O O . ARG A 1 95 ? 4.049 -13.243 -20.194 1.00 76.88 95 ARG A O 1
ATOM 750 N N . GLU A 1 96 ? 3.974 -15.440 -19.743 1.00 77.31 96 GLU A N 1
ATOM 751 C CA . GLU A 1 96 ? 4.548 -15.875 -21.023 1.00 77.31 96 GLU A CA 1
ATOM 752 C C . GLU A 1 96 ? 3.606 -15.593 -22.202 1.00 77.31 96 GLU A C 1
ATOM 754 O O . GLU A 1 96 ? 4.056 -15.117 -23.242 1.00 77.31 96 GLU A O 1
ATOM 759 N N . GLU A 1 97 ? 2.301 -15.810 -22.027 1.00 74.75 97 GLU A N 1
ATOM 760 C CA . GLU A 1 97 ? 1.284 -15.593 -23.065 1.00 74.75 97 GLU A CA 1
ATOM 761 C C . GLU A 1 97 ? 1.038 -14.107 -23.366 1.00 74.75 97 GLU A C 1
ATOM 763 O O . GLU A 1 97 ? 0.877 -13.719 -24.523 1.00 74.75 97 GLU A O 1
ATOM 768 N N . THR A 1 98 ? 0.991 -13.263 -22.332 1.00 71.19 98 THR A N 1
ATOM 769 C CA . THR A 1 98 ? 0.622 -11.842 -22.470 1.00 71.19 98 THR A CA 1
ATOM 770 C C . THR A 1 98 ? 1.815 -10.895 -22.532 1.00 71.19 98 THR A C 1
ATOM 772 O O . THR A 1 98 ? 1.689 -9.758 -22.991 1.00 71.19 98 THR A O 1
ATOM 775 N N . GLY A 1 99 ? 2.973 -11.336 -22.042 1.00 72.25 99 GLY A N 1
ATOM 776 C CA . GLY A 1 99 ? 4.157 -10.506 -21.872 1.00 72.25 99 GLY A CA 1
ATOM 777 C C . GLY A 1 99 ? 4.071 -9.498 -20.721 1.00 72.25 99 GLY A C 1
ATOM 778 O O . GLY A 1 99 ? 4.982 -8.681 -20.617 1.00 72.25 99 GLY A O 1
ATOM 779 N N . TYR A 1 100 ? 3.032 -9.526 -19.876 1.00 71.81 100 TYR A N 1
ATOM 780 C CA . TYR A 1 100 ? 2.891 -8.637 -18.713 1.00 71.81 100 TYR A CA 1
ATOM 781 C C . TYR A 1 100 ? 3.681 -9.115 -17.486 1.00 71.81 100 TYR A C 1
ATOM 783 O O . TYR A 1 100 ? 4.049 -10.283 -17.376 1.00 71.81 100 TYR A O 1
ATOM 791 N N . TYR A 1 101 ? 3.895 -8.213 -16.519 1.00 72.44 101 TYR A N 1
ATOM 792 C CA . TYR A 1 101 ? 4.533 -8.500 -15.227 1.00 72.44 101 TYR A CA 1
ATOM 793 C C . TYR A 1 101 ? 5.993 -8.969 -15.340 1.00 72.44 101 TYR A C 1
ATOM 795 O O . TYR A 1 101 ? 6.477 -9.789 -14.554 1.00 72.44 101 TYR A O 1
ATOM 803 N N . GLN A 1 102 ? 6.724 -8.467 -16.334 1.00 72.94 102 GLN A N 1
ATOM 804 C CA . GLN A 1 102 ? 8.151 -8.742 -16.478 1.00 72.94 102 GLN A CA 1
ATOM 805 C C . GLN A 1 102 ? 8.997 -7.938 -15.501 1.00 72.94 102 GLN A C 1
ATOM 807 O O . GLN A 1 102 ? 10.047 -8.416 -15.075 1.00 72.94 102 GLN A O 1
ATOM 812 N N . THR A 1 103 ? 8.531 -6.746 -15.136 1.00 72.75 103 THR A N 1
ATOM 813 C CA . THR A 1 103 ? 9.232 -5.818 -14.248 1.00 72.75 103 THR A CA 1
ATOM 814 C C . THR A 1 103 ? 8.326 -5.371 -13.110 1.00 72.75 103 THR A C 1
ATOM 816 O O . THR A 1 103 ? 7.107 -5.383 -13.247 1.00 72.75 103 THR A O 1
ATOM 819 N N . ARG A 1 104 ? 8.907 -4.910 -11.991 1.00 73.25 104 ARG A N 1
ATOM 820 C CA . ARG A 1 104 ? 8.140 -4.324 -10.872 1.00 73.25 104 ARG A CA 1
ATOM 821 C C . ARG A 1 104 ? 7.232 -3.177 -11.311 1.00 73.25 104 ARG A C 1
ATOM 823 O O . ARG A 1 104 ? 6.103 -3.098 -10.848 1.00 73.25 104 ARG A O 1
ATOM 830 N N . GLN A 1 105 ? 7.695 -2.331 -12.229 1.00 72.88 105 GLN A N 1
ATOM 831 C CA . GLN A 1 105 ? 6.901 -1.220 -12.761 1.00 72.88 105 GLN A CA 1
ATOM 832 C C . GLN A 1 105 ? 5.617 -1.710 -13.443 1.00 72.88 105 GLN A C 1
ATOM 834 O O . GLN A 1 105 ? 4.565 -1.101 -13.264 1.00 72.88 105 GLN A O 1
ATOM 839 N N . GLU A 1 106 ? 5.668 -2.845 -14.144 1.00 72.25 106 GLU A N 1
ATOM 840 C CA . GLU A 1 106 ? 4.506 -3.463 -14.798 1.00 72.25 106 GLU A CA 1
ATOM 841 C C . GLU A 1 106 ? 3.508 -4.107 -13.820 1.00 72.25 106 GLU A C 1
ATOM 843 O O . GLU A 1 106 ? 2.400 -4.443 -14.226 1.00 72.25 106 GLU A O 1
ATOM 848 N N . PHE A 1 107 ? 3.846 -4.248 -12.530 1.00 74.75 107 PHE A N 1
ATOM 849 C CA . PHE A 1 107 ? 2.876 -4.639 -11.491 1.00 74.75 107 PHE A CA 1
ATOM 850 C C . PHE A 1 107 ? 1.995 -3.474 -11.022 1.00 74.75 107 PHE A C 1
ATOM 852 O O . PHE A 1 107 ? 1.055 -3.681 -10.243 1.00 74.75 107 PHE A O 1
ATOM 859 N N . SER A 1 108 ? 2.275 -2.256 -11.486 1.00 81.19 108 SER A N 1
ATOM 860 C CA . SER A 1 108 ? 1.455 -1.090 -11.183 1.00 81.19 108 SER A CA 1
ATOM 861 C C . SER A 1 108 ? 0.036 -1.280 -11.721 1.00 81.19 108 SER A C 1
ATOM 863 O O . SER A 1 108 ? -0.164 -1.582 -12.898 1.00 81.19 108 SER A O 1
ATOM 865 N N . SER A 1 109 ? -0.959 -1.114 -10.852 1.00 81.00 109 SER A N 1
ATOM 866 C CA . SER A 1 109 ? -2.361 -1.420 -11.159 1.00 81.00 109 SER A CA 1
ATOM 867 C C . SER A 1 109 ? -3.333 -0.395 -10.567 1.00 81.00 109 SER A C 1
ATOM 869 O O . SER A 1 109 ? -2.974 0.372 -9.674 1.00 81.00 109 SER A O 1
ATOM 871 N N . ILE A 1 110 ? -4.576 -0.405 -11.051 1.00 80.44 110 ILE A N 1
ATOM 872 C CA . ILE A 1 110 ? -5.703 0.351 -10.495 1.00 80.44 110 ILE A CA 1
ATOM 873 C C . ILE A 1 110 ? -6.646 -0.622 -9.794 1.00 80.44 110 ILE A C 1
ATOM 875 O O . ILE A 1 110 ? -7.069 -1.619 -10.382 1.00 80.44 110 ILE A O 1
ATOM 879 N N . TYR A 1 111 ? -6.984 -0.293 -8.552 1.00 83.12 111 TYR A N 1
ATOM 880 C CA . TYR A 1 111 ? -7.942 -1.008 -7.718 1.00 83.12 111 TYR A CA 1
ATOM 881 C C . TYR A 1 111 ? -9.202 -0.176 -7.540 1.00 83.12 111 TYR A C 1
ATOM 883 O O . TYR A 1 111 ? -9.126 1.049 -7.481 1.00 83.12 111 TYR A O 1
ATOM 891 N N . TYR A 1 112 ? -10.347 -0.834 -7.398 1.00 81.19 112 TYR A N 1
ATOM 892 C CA . TYR A 1 112 ? -11.623 -0.167 -7.156 1.00 81.19 112 TYR A CA 1
ATOM 893 C C . TYR A 1 112 ? -12.178 -0.578 -5.798 1.00 81.19 112 TYR A C 1
ATOM 895 O O . TYR A 1 112 ? -12.139 -1.754 -5.440 1.00 81.19 112 TYR A O 1
ATOM 903 N N . ASP A 1 113 ? -12.657 0.383 -5.012 1.00 81.44 113 ASP A N 1
ATOM 904 C CA . ASP A 1 113 ? -13.424 0.069 -3.804 1.00 81.44 113 ASP A CA 1
ATOM 905 C C . ASP A 1 113 ? -14.848 -0.386 -4.163 1.00 81.44 113 ASP A C 1
ATOM 907 O O . ASP A 1 113 ? -15.280 -0.285 -5.312 1.00 81.44 113 ASP A O 1
ATOM 911 N N . VAL A 1 114 ? -15.610 -0.849 -3.170 1.00 77.06 114 VAL A N 1
ATOM 912 C CA . VAL A 1 114 ? -17.017 -1.263 -3.348 1.00 77.06 114 VAL A CA 1
ATOM 913 C C . VAL A 1 114 ? -17.935 -0.172 -3.925 1.00 77.06 114 VAL A C 1
ATOM 915 O O . VAL A 1 114 ? -19.010 -0.485 -4.428 1.00 77.06 114 VAL A O 1
ATOM 918 N N . ASN A 1 115 ? -17.522 1.097 -3.875 1.00 79.25 115 ASN A N 1
ATOM 919 C CA . ASN A 1 115 ? -18.249 2.245 -4.416 1.00 79.25 115 ASN A CA 1
ATOM 920 C C . ASN A 1 115 ? -17.728 2.674 -5.802 1.00 79.25 115 ASN A C 1
ATOM 922 O O . ASN A 1 115 ? -18.158 3.702 -6.329 1.00 79.25 115 ASN A O 1
ATOM 926 N N . GLY A 1 116 ? -16.788 1.927 -6.391 1.00 75.19 116 GLY A N 1
ATOM 927 C CA . GLY A 1 116 ? -16.164 2.237 -7.677 1.00 75.19 116 GLY A CA 1
ATOM 928 C C . GLY A 1 116 ? -15.115 3.352 -7.622 1.00 75.19 116 GLY A C 1
ATOM 929 O O . GLY A 1 116 ? -14.731 3.880 -8.665 1.00 75.19 116 GLY A O 1
ATOM 930 N N . LYS A 1 117 ? -14.639 3.737 -6.434 1.00 81.81 117 LYS A N 1
ATOM 931 C CA . LYS A 1 117 ? -13.580 4.736 -6.261 1.00 81.81 117 LYS A CA 1
ATOM 932 C C . LYS A 1 117 ? -12.222 4.132 -6.650 1.00 81.81 117 LYS A C 1
ATOM 934 O O . LYS A 1 117 ? -11.843 3.109 -6.073 1.00 81.81 117 LYS A O 1
ATOM 939 N N . PRO A 1 118 ? -11.469 4.750 -7.579 1.00 82.75 118 PRO A N 1
ATOM 940 C CA . PRO A 1 118 ? -10.202 4.198 -8.031 1.00 82.75 118 PRO A CA 1
ATOM 941 C C . PRO A 1 118 ? -9.038 4.566 -7.098 1.00 82.75 118 PRO A C 1
ATOM 943 O O . PRO A 1 118 ? -8.865 5.727 -6.722 1.00 82.75 118 PRO A O 1
ATOM 946 N N . LEU A 1 119 ? -8.192 3.580 -6.813 1.00 86.94 119 LEU A N 1
ATOM 947 C CA . LEU A 1 119 ? -6.892 3.709 -6.164 1.00 86.94 119 LEU A CA 1
ATOM 948 C C . LEU A 1 119 ? -5.799 3.306 -7.151 1.00 86.94 119 LEU A C 1
ATOM 950 O O . LEU A 1 119 ? -5.803 2.189 -7.669 1.00 86.94 119 LEU A O 1
ATOM 954 N N . VAL A 1 120 ? -4.833 4.193 -7.369 1.00 87.12 120 VAL A N 1
ATOM 955 C CA . VAL A 1 120 ? -3.687 3.916 -8.239 1.00 87.12 120 VAL A CA 1
ATOM 956 C C . VAL A 1 120 ? -2.520 3.405 -7.400 1.00 87.12 120 VAL A C 1
ATOM 958 O O . VAL A 1 120 ? -2.045 4.105 -6.509 1.00 87.12 120 VAL A O 1
ATOM 961 N N . VAL A 1 121 ? -2.013 2.212 -7.703 1.00 88.50 121 VAL A N 1
ATOM 962 C CA . VAL A 1 121 ? -0.801 1.667 -7.080 1.00 88.50 121 VAL A CA 1
ATOM 963 C C . VAL A 1 121 ? 0.333 1.675 -8.100 1.00 88.50 121 VAL A C 1
ATOM 965 O O . VAL A 1 121 ? 0.242 1.014 -9.134 1.00 88.50 121 VAL A O 1
ATOM 968 N N . LEU A 1 122 ? 1.398 2.430 -7.820 1.00 88.38 122 LEU A N 1
ATOM 969 C CA . LEU A 1 122 ? 2.552 2.601 -8.707 1.00 88.38 122 LEU A CA 1
ATOM 970 C C . LEU A 1 122 ? 3.827 2.081 -8.053 1.00 88.38 122 LEU A C 1
ATOM 972 O O . LEU A 1 122 ? 4.233 2.582 -7.007 1.00 88.38 122 LEU A O 1
ATOM 976 N N . TYR A 1 123 ? 4.512 1.158 -8.721 1.00 87.19 123 TYR A N 1
ATOM 977 C CA . TYR A 1 123 ? 5.900 0.824 -8.419 1.00 87.19 123 TYR A CA 1
ATOM 978 C C . TYR A 1 123 ? 6.823 1.788 -9.163 1.00 87.19 123 TYR A C 1
ATOM 980 O O . TYR A 1 123 ? 6.870 1.797 -10.393 1.00 87.19 123 TYR A O 1
ATOM 988 N N . LEU A 1 124 ? 7.569 2.600 -8.419 1.00 88.19 124 LEU A N 1
ATOM 989 C CA . LEU A 1 124 ? 8.526 3.549 -8.980 1.00 88.19 124 LEU A CA 1
ATOM 990 C C . LEU A 1 124 ? 9.911 2.912 -9.018 1.00 88.19 124 LEU A C 1
ATOM 992 O O . LEU A 1 124 ? 10.399 2.427 -7.995 1.00 88.19 124 LEU A O 1
ATOM 996 N N . ALA A 1 125 ? 10.551 2.932 -10.187 1.00 82.62 125 ALA A N 1
ATOM 997 C CA . ALA A 1 125 ? 11.922 2.463 -10.292 1.00 82.62 125 ALA A CA 1
ATOM 998 C C . ALA A 1 125 ? 12.896 3.495 -9.733 1.00 82.62 125 ALA A C 1
ATOM 1000 O O . ALA A 1 125 ? 12.672 4.708 -9.715 1.00 82.62 125 ALA A O 1
ATOM 1001 N N . ASN A 1 126 ? 14.030 2.978 -9.295 1.00 83.00 126 ASN A N 1
ATOM 1002 C CA . ASN A 1 126 ? 15.157 3.762 -8.858 1.00 83.00 126 ASN A CA 1
ATOM 1003 C C . ASN A 1 126 ? 16.440 3.017 -9.212 1.00 83.00 126 ASN A C 1
ATOM 1005 O O . ASN A 1 126 ? 16.464 1.795 -9.349 1.00 83.00 126 ASN A O 1
ATOM 1009 N N . ARG A 1 127 ? 17.537 3.763 -9.360 1.00 80.56 127 ARG A N 1
ATOM 1010 C CA . ARG A 1 127 ? 18.853 3.129 -9.479 1.00 80.56 127 ARG A CA 1
ATOM 1011 C C . ARG A 1 127 ? 19.215 2.480 -8.133 1.00 80.56 127 ARG A C 1
ATOM 1013 O O . ARG A 1 127 ? 18.836 3.036 -7.095 1.00 80.56 127 ARG A O 1
ATOM 1020 N N . PRO A 1 128 ? 19.980 1.375 -8.125 1.00 80.06 128 PRO A N 1
ATOM 1021 C CA . PRO A 1 128 ? 20.398 0.720 -6.889 1.00 80.06 128 PRO A CA 1
ATOM 1022 C C . PRO A 1 128 ? 21.028 1.703 -5.895 1.00 80.06 128 PRO A C 1
ATOM 1024 O O . PRO A 1 128 ? 21.906 2.492 -6.255 1.00 80.06 128 PRO A O 1
ATOM 1027 N N . GLY A 1 129 ? 20.536 1.697 -4.653 1.00 79.69 129 GLY A N 1
ATOM 1028 C CA . GLY A 1 129 ? 21.011 2.578 -3.577 1.00 79.69 129 GLY A CA 1
ATOM 1029 C C . GLY A 1 129 ? 20.741 4.077 -3.780 1.00 79.69 129 GLY A C 1
ATOM 1030 O O . GLY A 1 129 ? 21.242 4.902 -3.015 1.00 79.69 129 GLY A O 1
ATOM 1031 N N . LYS A 1 130 ? 19.976 4.465 -4.805 1.00 88.50 130 LYS A N 1
ATOM 1032 C CA . LYS A 1 130 ? 19.562 5.851 -5.057 1.00 88.50 130 LYS A CA 1
ATOM 1033 C C . LYS A 1 130 ? 18.062 5.978 -4.877 1.00 88.50 130 LYS A C 1
ATOM 1035 O O . LYS A 1 130 ? 17.333 5.057 -5.217 1.00 88.50 130 LYS A O 1
ATOM 1040 N N . GLN A 1 131 ? 17.622 7.129 -4.378 1.00 92.12 131 GLN A N 1
ATOM 1041 C CA . GLN A 1 131 ? 16.207 7.500 -4.310 1.00 92.12 131 GLN A CA 1
ATOM 1042 C C . GLN A 1 131 ? 15.617 7.691 -5.712 1.00 92.12 131 GLN A C 1
ATOM 1044 O O . GLN A 1 131 ? 16.353 7.957 -6.668 1.00 92.12 131 GLN A O 1
ATOM 1049 N N . VAL A 1 132 ? 14.289 7.599 -5.822 1.00 89.75 132 VAL A N 1
ATOM 1050 C CA . VAL A 1 132 ? 13.554 7.824 -7.080 1.00 89.75 132 VAL A CA 1
ATOM 1051 C C . VAL A 1 132 ? 13.922 9.195 -7.654 1.00 89.75 132 VAL A C 1
ATOM 1053 O O . VAL A 1 132 ? 13.847 10.210 -6.951 1.00 89.75 132 VAL A O 1
ATOM 1056 N N . SER A 1 133 ? 14.355 9.229 -8.917 1.00 88.94 133 SER A N 1
ATOM 1057 C CA . SER A 1 133 ? 14.750 10.463 -9.606 1.00 88.94 133 SER A CA 1
ATOM 1058 C C . SER A 1 133 ? 13.523 11.305 -9.977 1.00 88.94 133 SER A C 1
ATOM 1060 O O . SER A 1 133 ? 12.381 10.866 -9.861 1.00 88.94 133 SER A O 1
ATOM 1062 N N . THR A 1 134 ? 13.728 12.552 -10.401 1.00 88.56 134 THR A N 1
ATOM 1063 C CA . THR A 1 134 ? 12.618 13.377 -10.909 1.00 88.56 134 THR A CA 1
ATOM 1064 C C . THR A 1 134 ? 12.016 12.778 -12.180 1.00 88.56 134 THR A C 1
ATOM 1066 O O . THR A 1 134 ? 10.804 12.796 -12.323 1.00 88.56 134 THR A O 1
ATOM 1069 N N . GLU A 1 135 ? 12.854 12.213 -13.053 1.00 86.38 135 GLU A N 1
ATOM 1070 C CA . GLU A 1 135 ? 12.455 11.566 -14.310 1.00 86.38 135 GLU A CA 1
ATOM 1071 C C . GLU A 1 135 ? 11.553 10.351 -14.063 1.00 86.38 135 GLU A C 1
ATOM 1073 O O . GLU A 1 135 ? 10.441 10.300 -14.575 1.00 86.38 135 GLU A O 1
ATOM 1078 N N . GLU A 1 136 ? 11.970 9.434 -13.186 1.00 85.38 136 GLU A N 1
ATOM 1079 C CA . GLU A 1 136 ? 11.176 8.249 -12.820 1.00 85.38 136 GLU A CA 1
ATOM 1080 C C . GLU A 1 136 ? 9.865 8.626 -12.110 1.00 85.38 136 GLU A C 1
ATOM 1082 O O . GLU A 1 136 ? 8.891 7.879 -12.125 1.00 85.38 136 GLU A O 1
ATOM 1087 N N . PHE A 1 137 ? 9.817 9.807 -11.491 1.00 88.69 137 PHE A N 1
ATOM 1088 C CA . PHE A 1 137 ? 8.621 10.325 -10.836 1.00 88.69 137 PHE A CA 1
ATOM 1089 C C . PHE A 1 137 ? 7.636 10.996 -11.809 1.00 88.69 137 PHE A C 1
ATOM 1091 O O . PHE A 1 137 ? 6.473 11.189 -11.455 1.00 88.69 137 PHE A O 1
ATOM 1098 N N . GLU A 1 138 ? 8.039 11.335 -13.040 1.00 84.81 138 GLU A N 1
ATOM 1099 C CA . GLU A 1 138 ? 7.139 11.975 -14.014 1.00 84.81 138 GLU A CA 1
ATOM 1100 C C . GLU A 1 138 ? 5.945 11.088 -14.394 1.00 84.81 138 GLU A C 1
ATOM 1102 O O . GLU A 1 138 ? 4.881 11.606 -14.740 1.00 84.81 138 GLU A O 1
ATOM 1107 N N . ILE A 1 139 ? 6.054 9.766 -14.226 1.00 81.94 139 ILE A N 1
ATOM 1108 C CA . ILE A 1 139 ? 4.914 8.855 -14.376 1.00 81.94 139 ILE A CA 1
ATOM 1109 C C . ILE A 1 139 ? 3.760 9.231 -13.432 1.00 81.94 139 ILE A C 1
ATOM 1111 O O . ILE A 1 139 ? 2.605 9.259 -13.848 1.00 81.94 139 ILE A O 1
ATOM 1115 N N . VAL A 1 140 ? 4.061 9.627 -12.190 1.00 85.75 140 VAL A N 1
ATOM 1116 C CA . VAL A 1 140 ? 3.057 10.056 -11.203 1.00 85.75 140 VAL A CA 1
ATOM 1117 C C . VAL A 1 140 ? 2.364 11.334 -11.677 1.00 85.75 140 VAL A C 1
ATOM 1119 O O . VAL A 1 140 ? 1.137 11.427 -11.640 1.00 85.75 140 VAL A O 1
ATOM 1122 N N . ASN A 1 141 ? 3.133 12.304 -12.184 1.00 82.12 141 ASN A N 1
ATOM 1123 C CA . ASN A 1 141 ? 2.575 13.545 -12.731 1.00 82.12 141 ASN A CA 1
ATOM 1124 C C . ASN A 1 141 ? 1.697 13.272 -13.951 1.00 82.12 141 ASN A C 1
ATOM 1126 O O . ASN A 1 141 ? 0.655 13.904 -14.101 1.00 82.12 141 ASN A O 1
ATOM 1130 N N . THR A 1 142 ? 2.094 12.316 -14.787 1.00 79.19 142 THR A N 1
ATOM 1131 C CA . THR A 1 142 ? 1.332 11.886 -15.959 1.00 79.19 142 THR A CA 1
ATOM 1132 C C . THR A 1 142 ? -0.040 11.365 -15.530 1.00 79.19 142 THR A C 1
ATOM 1134 O O . THR A 1 142 ? -1.052 11.860 -16.018 1.00 79.19 142 THR A O 1
ATOM 1137 N N . PHE A 1 143 ? -0.113 10.476 -14.532 1.00 77.19 143 PHE A N 1
ATOM 1138 C CA . PHE A 1 143 ? -1.394 9.995 -13.991 1.00 77.19 143 PHE A CA 1
ATOM 1139 C C . PHE A 1 143 ? -2.252 11.098 -13.370 1.00 77.19 143 PHE A C 1
ATOM 1141 O O . PHE A 1 143 ? -3.461 11.136 -13.594 1.00 77.19 143 PHE A O 1
ATOM 1148 N N . ILE A 1 144 ? -1.637 12.016 -12.624 1.00 79.94 144 ILE A N 1
ATOM 1149 C CA . ILE A 1 144 ? -2.334 13.172 -12.050 1.00 79.94 144 ILE A CA 1
ATOM 1150 C C . ILE A 1 144 ? -2.930 14.050 -13.162 1.00 79.94 144 ILE A C 1
ATOM 1152 O O . ILE A 1 144 ? -4.092 14.447 -13.085 1.00 79.94 144 ILE A O 1
ATOM 1156 N N . GLN A 1 145 ? -2.161 14.337 -14.216 1.00 77.12 145 GLN A N 1
ATOM 1157 C CA . GLN A 1 145 ? -2.610 15.144 -15.353 1.00 77.12 145 GLN A CA 1
ATOM 1158 C C . GLN A 1 145 ? -3.724 14.448 -16.137 1.00 77.12 145 GLN A C 1
ATOM 1160 O O . GLN A 1 145 ? -4.727 15.080 -16.461 1.00 77.12 145 GLN A O 1
ATOM 1165 N N . LEU A 1 146 ? -3.586 13.150 -16.397 1.00 70.00 146 LEU A N 1
ATOM 1166 C CA . LEU A 1 146 ? -4.583 12.356 -17.114 1.00 70.00 146 LEU A CA 1
ATOM 1167 C C . LEU A 1 146 ? -5.892 12.240 -16.327 1.00 70.00 146 LEU A C 1
ATOM 1169 O O . LEU A 1 146 ? -6.965 12.481 -16.878 1.00 70.00 146 LEU A O 1
ATOM 1173 N N . GLY A 1 147 ? -5.810 11.973 -15.020 1.00 66.81 147 GLY A N 1
ATOM 1174 C CA . GLY A 1 147 ? -6.971 11.981 -14.129 1.00 66.81 147 GLY A CA 1
ATOM 1175 C C . GLY A 1 147 ? -7.645 13.355 -14.041 1.00 66.81 147 GLY A C 1
ATOM 1176 O O . GLY A 1 147 ? -8.866 13.440 -13.905 1.00 66.81 147 GLY A O 1
ATOM 1177 N N . ALA A 1 148 ? -6.878 14.444 -14.170 1.00 69.50 148 ALA A N 1
ATOM 1178 C CA . ALA A 1 148 ? -7.418 15.799 -14.243 1.00 69.50 148 ALA A CA 1
ATOM 1179 C C . ALA A 1 148 ? -8.077 16.111 -15.600 1.00 69.50 148 ALA A C 1
ATOM 1181 O O . ALA A 1 148 ? -9.082 16.816 -15.631 1.00 69.50 148 ALA A O 1
ATOM 1182 N N . GLN A 1 149 ? -7.555 15.587 -16.713 1.00 66.00 149 GLN A N 1
ATOM 1183 C CA . GLN A 1 149 ? -8.135 15.771 -18.051 1.00 66.00 149 GLN A CA 1
ATOM 1184 C C . GLN A 1 149 ? -9.467 15.029 -18.220 1.00 66.00 149 GLN A C 1
ATOM 1186 O O . GLN A 1 149 ? -10.362 15.520 -18.902 1.00 66.00 149 GLN A O 1
ATOM 1191 N N . GLN A 1 150 ? -9.655 13.906 -17.524 1.00 62.50 150 GLN A N 1
ATOM 1192 C CA . GLN A 1 150 ? -10.920 13.158 -17.485 1.00 62.50 150 GLN A CA 1
ATOM 1193 C C . GLN A 1 150 ? -11.953 13.755 -16.503 1.00 62.50 150 GLN A C 1
ATOM 1195 O O . GLN A 1 150 ? -12.866 13.080 -16.029 1.00 62.50 150 GLN A O 1
ATOM 1200 N N . ALA A 1 151 ? -11.835 15.054 -16.199 1.00 52.78 151 ALA A N 1
ATOM 1201 C CA . ALA A 1 151 ? -12.601 15.774 -15.184 1.00 52.78 151 ALA A CA 1
ATOM 1202 C C . ALA A 1 151 ? -14.135 15.683 -15.295 1.00 52.78 151 ALA A C 1
ATOM 1204 O O . ALA A 1 151 ? -14.804 15.979 -14.301 1.00 52.78 151 ALA A O 1
ATOM 1205 N N . THR A 1 152 ? -14.685 15.307 -16.448 1.00 53.28 152 THR A N 1
ATOM 1206 C CA . THR A 1 152 ? -16.127 15.203 -16.714 1.00 53.28 152 THR A CA 1
ATOM 1207 C C . THR A 1 152 ? -16.774 13.927 -16.168 1.00 53.28 152 THR A C 1
ATOM 1209 O O . THR A 1 152 ? -17.994 13.898 -16.027 1.00 53.28 152 THR A O 1
ATOM 1212 N N . GLN A 1 153 ? -15.996 12.906 -15.787 1.00 55.91 153 GLN A N 1
ATOM 1213 C CA . GLN A 1 153 ? -16.502 11.683 -15.152 1.00 55.91 153 GLN A CA 1
ATOM 1214 C C . GLN A 1 153 ? -15.928 11.545 -13.729 1.00 55.91 153 GLN A C 1
ATOM 1216 O O . GLN A 1 153 ? -14.779 11.138 -13.558 1.00 55.91 153 GLN A O 1
ATOM 1221 N N . PRO A 1 154 ? -16.687 11.897 -12.671 1.00 54.62 154 PRO A N 1
ATOM 1222 C CA . PRO A 1 154 ? -16.164 11.951 -11.302 1.00 54.62 154 PRO A CA 1
ATOM 1223 C C . PRO 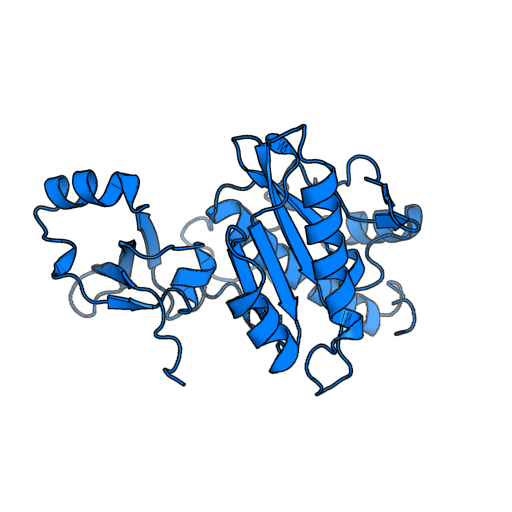A 1 154 ? -15.662 10.599 -10.768 1.00 54.62 154 PRO A C 1
ATOM 1225 O O . PRO A 1 154 ? -14.764 10.591 -9.931 1.00 54.62 154 PRO A O 1
ATOM 1228 N N . HIS A 1 155 ? -16.174 9.479 -11.287 1.00 54.81 155 HIS A N 1
ATOM 1229 C CA . HIS A 1 155 ? -15.738 8.118 -10.948 1.00 54.81 155 HIS A CA 1
ATOM 1230 C C . HIS A 1 155 ? -14.406 7.706 -11.606 1.00 54.81 155 HIS A C 1
ATOM 1232 O O . HIS A 1 155 ? -13.820 6.706 -11.211 1.00 54.81 155 HIS A O 1
ATOM 1238 N N . MET A 1 156 ? -13.889 8.480 -12.568 1.00 56.47 156 MET A N 1
ATOM 1239 C CA . MET A 1 156 ? -12.586 8.231 -13.207 1.00 56.47 156 MET A CA 1
ATOM 1240 C C . MET A 1 156 ? -11.455 9.112 -12.661 1.00 56.47 156 MET A C 1
ATOM 1242 O O . MET A 1 156 ? -10.304 8.984 -13.075 1.00 56.47 156 MET A O 1
ATOM 1246 N N . ARG A 1 157 ? -11.739 10.017 -11.714 1.00 71.31 157 ARG A N 1
ATOM 1247 C CA . ARG A 1 157 ? -10.699 10.872 -11.129 1.00 71.31 157 ARG A CA 1
ATOM 1248 C C . ARG A 1 157 ? -9.842 10.083 -10.141 1.00 71.31 157 ARG A C 1
ATOM 1250 O O . ARG A 1 157 ? -10.260 9.829 -9.014 1.00 71.31 157 ARG A O 1
ATOM 1257 N N . PHE A 1 158 ? -8.606 9.797 -10.532 1.00 79.06 158 PHE A N 1
ATOM 1258 C CA . PHE A 1 158 ? -7.583 9.239 -9.650 1.00 79.06 158 PHE A CA 1
ATOM 1259 C C . PHE A 1 158 ? -7.170 10.275 -8.606 1.00 79.06 158 PHE A C 1
ATOM 1261 O O . PHE A 1 158 ? -6.454 11.219 -8.925 1.00 79.06 158 PHE A O 1
ATOM 1268 N N . ARG A 1 159 ? -7.652 10.146 -7.368 1.00 82.25 159 ARG A N 1
ATOM 1269 C CA . ARG A 1 159 ? -7.253 11.022 -6.250 1.00 82.25 159 ARG A CA 1
ATOM 1270 C C . ARG A 1 159 ? -6.400 10.313 -5.215 1.00 82.25 159 ARG A C 1
ATOM 1272 O O . ARG A 1 159 ? -5.601 10.980 -4.565 1.00 82.25 159 ARG A O 1
ATOM 1279 N N . ASP A 1 160 ? -6.560 9.003 -5.084 1.00 86.62 160 ASP A N 1
ATOM 1280 C CA . ASP A 1 160 ? -5.812 8.195 -4.134 1.00 86.62 160 ASP A CA 1
ATOM 1281 C C . ASP A 1 160 ? -4.696 7.441 -4.857 1.00 86.62 160 ASP A C 1
ATOM 1283 O O . ASP A 1 160 ? -4.916 6.817 -5.899 1.00 86.62 160 ASP A O 1
ATOM 1287 N N . PHE A 1 161 ? -3.497 7.510 -4.290 1.00 89.62 161 PHE A N 1
ATOM 1288 C CA . PHE A 1 161 ? -2.303 6.873 -4.817 1.00 89.62 161 PHE A CA 1
ATOM 1289 C C . PHE A 1 161 ? -1.545 6.161 -3.702 1.00 89.62 161 PHE A C 1
ATOM 1291 O O . PHE A 1 161 ? -1.344 6.715 -2.622 1.00 89.62 161 PHE A O 1
ATOM 1298 N N . ILE A 1 162 ? -1.035 4.975 -4.011 1.00 91.56 162 ILE A N 1
ATOM 1299 C CA . ILE A 1 162 ? 0.013 4.297 -3.254 1.00 91.56 162 ILE A CA 1
ATOM 1300 C C . ILE A 1 162 ? 1.241 4.211 -4.156 1.00 91.56 162 ILE A C 1
ATOM 1302 O O . ILE A 1 162 ? 1.209 3.602 -5.223 1.00 91.56 162 ILE A O 1
ATOM 1306 N N . LEU A 1 163 ? 2.333 4.837 -3.733 1.00 92.25 163 LEU A N 1
ATOM 1307 C CA . LEU A 1 163 ? 3.621 4.796 -4.413 1.00 92.25 163 LEU A CA 1
ATOM 1308 C C . LEU A 1 163 ? 4.532 3.825 -3.670 1.00 92.25 163 LEU A C 1
ATOM 1310 O O . LEU A 1 163 ? 4.838 4.042 -2.501 1.00 92.25 163 LEU A O 1
ATOM 1314 N N . ILE A 1 164 ? 4.986 2.776 -4.341 1.00 90.69 164 ILE A N 1
ATOM 1315 C CA . ILE A 1 164 ? 5.889 1.767 -3.791 1.00 90.69 164 ILE A CA 1
ATOM 1316 C C . ILE A 1 164 ? 7.270 1.991 -4.396 1.00 90.69 164 ILE A C 1
ATOM 1318 O O . ILE A 1 164 ? 7.423 2.091 -5.612 1.00 90.69 164 ILE A O 1
ATOM 1322 N N . THR A 1 165 ? 8.288 2.105 -3.549 1.00 90.19 165 THR A N 1
ATOM 1323 C CA . THR A 1 165 ? 9.662 2.413 -3.975 1.00 90.19 165 THR A CA 1
ATOM 1324 C C . THR A 1 165 ? 10.648 1.582 -3.163 1.00 90.19 165 THR A C 1
ATOM 1326 O O . THR A 1 165 ? 10.369 1.274 -2.011 1.00 90.19 165 THR A O 1
ATOM 1329 N N . GLU A 1 166 ? 11.826 1.259 -3.686 1.00 85.69 166 GLU A N 1
ATOM 1330 C CA . GLU A 1 166 ? 12.811 0.504 -2.899 1.00 85.69 166 GLU A CA 1
ATOM 1331 C C . GLU A 1 166 ? 13.489 1.370 -1.820 1.00 85.69 166 GLU A C 1
ATOM 1333 O O . GLU A 1 166 ? 13.658 0.950 -0.678 1.00 85.69 166 GLU A O 1
ATOM 1338 N N . THR A 1 167 ? 13.861 2.601 -2.174 1.00 86.94 167 THR A N 1
ATOM 1339 C CA . THR A 1 167 ? 14.766 3.465 -1.388 1.00 86.94 167 THR A CA 1
ATOM 1340 C C . THR A 1 167 ? 14.137 4.791 -0.952 1.00 86.94 167 THR A C 1
ATOM 1342 O O . THR A 1 167 ? 14.786 5.610 -0.295 1.00 86.94 167 THR A O 1
ATOM 1345 N N . GLY A 1 168 ? 12.878 5.030 -1.312 1.00 90.44 168 GLY A N 1
ATOM 1346 C CA . GLY A 1 168 ? 12.153 6.259 -1.023 1.00 90.44 168 GLY A CA 1
ATOM 1347 C C . GLY A 1 168 ? 12.275 7.325 -2.111 1.00 90.44 168 GLY A C 1
ATOM 1348 O O . GLY A 1 168 ? 12.950 7.185 -3.136 1.00 90.44 168 GLY A O 1
ATOM 1349 N N . LEU A 1 169 ? 11.597 8.443 -1.862 1.00 90.62 169 LEU A N 1
ATOM 1350 C CA . LEU A 1 169 ? 11.595 9.607 -2.740 1.00 90.62 169 LEU A CA 1
ATOM 1351 C C . LEU A 1 169 ? 12.718 10.574 -2.374 1.00 90.62 169 LEU A C 1
ATOM 1353 O O . LEU A 1 169 ? 13.018 10.787 -1.200 1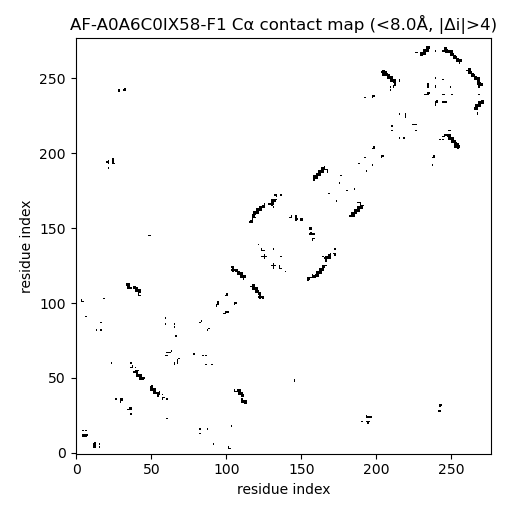.00 90.62 169 LEU A O 1
ATOM 1357 N N . ASN A 1 170 ? 13.287 11.229 -3.384 1.00 90.56 170 ASN A N 1
ATOM 1358 C CA . ASN A 1 170 ? 14.206 12.334 -3.145 1.00 90.56 170 ASN A CA 1
ATOM 1359 C C . ASN A 1 170 ? 13.486 13.555 -2.534 1.00 90.56 170 ASN A C 1
ATOM 1361 O O . ASN A 1 170 ? 12.251 13.645 -2.521 1.00 90.56 170 ASN A O 1
ATOM 1365 N N . SER A 1 171 ? 14.256 14.518 -2.025 1.00 87.75 171 SER A N 1
ATOM 1366 C CA . SER A 1 171 ? 13.714 15.720 -1.377 1.00 87.75 171 SER A CA 1
ATOM 1367 C C . SER A 1 171 ? 12.838 16.563 -2.313 1.00 87.75 171 SER A C 1
ATOM 1369 O O . SER A 1 171 ? 11.829 17.113 -1.874 1.00 87.75 171 SER A O 1
ATOM 1371 N N . VAL A 1 172 ? 13.167 16.628 -3.607 1.00 88.88 172 VAL A N 1
ATOM 1372 C CA . VAL A 1 172 ? 12.393 17.361 -4.621 1.00 88.88 172 VAL A CA 1
ATOM 1373 C C . VAL A 1 172 ? 11.011 16.734 -4.804 1.00 88.88 172 VAL A C 1
ATOM 1375 O O . VAL A 1 172 ? 10.007 17.436 -4.696 1.00 88.88 172 VAL A O 1
ATOM 1378 N N . ASN A 1 173 ? 10.941 15.421 -5.012 1.00 88.94 173 ASN A N 1
ATOM 1379 C CA . ASN A 1 173 ? 9.696 14.673 -5.193 1.00 88.94 173 ASN A CA 1
ATOM 1380 C C . ASN A 1 173 ? 8.854 14.672 -3.911 1.00 88.94 173 ASN A C 1
ATOM 1382 O O . ASN A 1 173 ? 7.650 14.917 -3.957 1.00 88.94 173 ASN A O 1
ATOM 1386 N N . THR A 1 174 ? 9.496 14.523 -2.750 1.00 86.56 174 THR A N 1
ATOM 1387 C CA . THR A 1 174 ? 8.835 14.648 -1.443 1.00 86.56 174 THR A CA 1
ATOM 1388 C C . THR A 1 174 ? 8.203 16.033 -1.273 1.00 86.56 174 THR A C 1
ATOM 1390 O O . THR A 1 174 ? 7.060 16.156 -0.837 1.00 86.56 174 THR A O 1
ATOM 1393 N N . ASN A 1 175 ? 8.912 17.096 -1.664 1.00 82.69 175 ASN A N 1
ATOM 1394 C CA . ASN A 1 175 ? 8.382 18.457 -1.621 1.00 82.69 175 ASN A CA 1
ATOM 1395 C C . ASN A 1 175 ? 7.271 18.690 -2.656 1.00 82.69 175 ASN A C 1
ATOM 1397 O O . ASN A 1 175 ? 6.317 19.405 -2.348 1.00 82.69 175 ASN A O 1
ATOM 1401 N N . LYS A 1 176 ? 7.352 18.084 -3.852 1.00 81.88 176 LYS A N 1
ATOM 1402 C CA . LYS A 1 176 ? 6.272 18.120 -4.855 1.00 81.88 176 LYS A CA 1
ATOM 1403 C C . LYS A 1 176 ? 4.980 17.536 -4.272 1.00 81.88 176 LYS A C 1
ATOM 1405 O O . LYS A 1 176 ? 3.962 18.225 -4.307 1.00 81.88 176 LYS A O 1
ATOM 1410 N N . LEU A 1 177 ? 5.051 16.350 -3.659 1.00 80.88 177 LEU A N 1
ATOM 1411 C CA . LEU A 1 177 ? 3.909 15.694 -3.004 1.00 80.88 177 LEU A CA 1
ATOM 1412 C C . LEU A 1 177 ? 3.317 16.509 -1.848 1.00 80.88 177 LEU A C 1
ATOM 1414 O O . LEU A 1 177 ? 2.120 16.459 -1.589 1.00 80.88 177 LEU A O 1
ATOM 1418 N N . ARG A 1 178 ? 4.146 17.286 -1.145 1.00 71.94 178 ARG A N 1
ATOM 1419 C CA . ARG A 1 178 ? 3.672 18.154 -0.058 1.00 71.94 178 ARG A CA 1
ATOM 1420 C C . ARG A 1 178 ? 3.012 19.439 -0.555 1.00 71.94 178 ARG A C 1
ATOM 1422 O O . ARG A 1 178 ? 2.120 19.948 0.111 1.00 71.94 178 ARG A O 1
ATOM 1429 N N . ARG A 1 179 ? 3.482 20.008 -1.673 1.00 68.56 179 ARG A N 1
ATOM 1430 C CA . ARG A 1 179 ? 3.139 21.383 -2.091 1.00 68.56 179 ARG A CA 1
ATOM 1431 C C . ARG A 1 179 ? 2.175 21.483 -3.275 1.00 68.56 179 ARG A C 1
ATOM 1433 O O . ARG A 1 179 ? 1.525 22.513 -3.404 1.00 68.56 179 ARG A O 1
ATOM 1440 N N . ARG A 1 180 ? 2.118 20.494 -4.177 1.00 56.66 180 ARG A N 1
ATOM 1441 C CA . ARG A 1 180 ? 1.442 20.629 -5.492 1.00 56.66 180 ARG A CA 1
ATOM 1442 C C . ARG A 1 180 ? 0.257 19.690 -5.722 1.00 56.66 180 ARG A C 1
ATOM 1444 O O . ARG A 1 180 ? -0.353 19.739 -6.782 1.00 56.66 180 ARG A O 1
ATOM 1451 N N . THR A 1 181 ? -0.098 18.882 -4.735 1.00 61.31 181 THR A N 1
ATOM 1452 C CA . THR A 1 181 ? -1.120 17.828 -4.838 1.00 61.31 181 THR A CA 1
ATOM 1453 C C . THR A 1 181 ? -2.251 18.048 -3.835 1.00 61.31 181 THR A C 1
ATOM 1455 O O . THR A 1 181 ? -2.698 17.131 -3.154 1.00 61.31 181 THR A O 1
ATOM 1458 N N . VAL A 1 182 ? -2.729 19.291 -3.722 1.00 62.53 182 VAL A N 1
ATOM 1459 C CA . VAL A 1 182 ? -3.904 19.607 -2.895 1.00 62.53 182 VAL A CA 1
ATOM 1460 C C . VAL A 1 182 ? -5.118 18.860 -3.457 1.00 62.53 182 VAL A C 1
ATOM 1462 O O . VAL A 1 182 ? -5.450 19.002 -4.632 1.00 62.53 182 VAL A O 1
ATOM 1465 N N . GLY A 1 183 ? -5.765 18.046 -2.620 1.00 71.06 183 GLY A N 1
ATOM 1466 C CA . GLY A 1 183 ? -6.909 17.212 -3.007 1.00 71.06 183 GLY A CA 1
ATOM 1467 C C . GLY A 1 183 ? -6.559 15.808 -3.514 1.00 71.06 183 GLY A C 1
ATOM 1468 O O . GLY A 1 183 ? -7.477 15.066 -3.865 1.00 71.06 183 GLY A O 1
ATOM 1469 N N . TYR A 1 184 ? -5.274 15.439 -3.524 1.00 79.06 184 TYR A N 1
ATOM 1470 C CA . TYR A 1 184 ? -4.808 14.072 -3.760 1.00 79.06 184 TYR A CA 1
ATOM 1471 C C . TYR A 1 184 ? -4.303 13.463 -2.452 1.00 79.06 184 TYR A C 1
ATOM 1473 O O . TYR A 1 184 ? -3.603 14.122 -1.683 1.00 79.06 184 TYR A O 1
ATOM 1481 N N . ASN A 1 185 ? -4.638 12.200 -2.216 1.00 82.56 185 ASN A N 1
ATOM 1482 C CA . ASN A 1 185 ? -4.129 11.418 -1.102 1.00 82.56 185 ASN A CA 1
ATOM 1483 C C . ASN A 1 185 ? -3.039 10.483 -1.627 1.00 82.56 185 ASN A C 1
ATOM 1485 O O . ASN A 1 185 ? -3.335 9.535 -2.348 1.00 82.56 185 ASN A O 1
ATOM 1489 N N . ILE A 1 186 ? -1.778 10.786 -1.326 1.00 87.00 186 ILE A N 1
ATOM 1490 C CA . ILE A 1 186 ? -0.638 10.039 -1.860 1.00 87.00 186 ILE A CA 1
ATOM 1491 C C . ILE A 1 186 ? 0.141 9.433 -0.700 1.00 87.00 186 ILE A C 1
ATOM 1493 O O . ILE A 1 186 ? 0.819 10.138 0.050 1.00 87.00 186 ILE A O 1
ATOM 1497 N N . GLU A 1 187 ? 0.057 8.114 -0.578 1.00 88.31 187 GLU A N 1
ATOM 1498 C CA . GLU A 1 187 ? 0.811 7.321 0.382 1.00 88.31 187 GLU A CA 1
ATOM 1499 C C . GLU A 1 187 ? 2.087 6.793 -0.273 1.00 88.31 187 GLU A C 1
ATOM 1501 O O . GLU A 1 187 ? 2.078 6.362 -1.423 1.00 88.31 187 GLU A O 1
ATOM 1506 N N . VAL A 1 188 ? 3.198 6.799 0.463 1.00 89.75 188 VAL A N 1
ATOM 1507 C CA . VAL A 1 188 ? 4.471 6.248 -0.016 1.00 89.75 188 VAL A CA 1
ATOM 1508 C C . VAL A 1 188 ? 4.864 5.079 0.871 1.00 89.75 188 VAL A C 1
ATOM 1510 O O . VAL A 1 188 ? 4.950 5.228 2.092 1.00 89.75 188 VAL A O 1
ATOM 1513 N N . PHE A 1 189 ? 5.124 3.932 0.260 1.00 89.38 189 PHE A N 1
ATOM 1514 C CA . PHE A 1 189 ? 5.621 2.726 0.904 1.00 89.38 189 PHE A CA 1
ATOM 1515 C C . PHE A 1 189 ? 7.022 2.407 0.408 1.00 89.38 189 PHE A C 1
ATOM 1517 O O . PHE A 1 189 ? 7.328 2.530 -0.783 1.00 89.38 189 PHE A O 1
ATOM 1524 N N . LEU A 1 190 ? 7.875 1.973 1.331 1.00 87.88 190 LEU A N 1
ATOM 1525 C CA . LEU A 1 190 ? 9.058 1.236 0.919 1.00 87.88 190 LEU A CA 1
ATOM 1526 C C . LEU A 1 190 ? 8.640 -0.192 0.579 1.00 87.88 190 LEU A C 1
ATOM 1528 O O . LEU A 1 190 ? 7.819 -0.786 1.272 1.00 87.88 190 LEU A O 1
ATOM 1532 N N . ASP A 1 191 ? 9.230 -0.763 -0.458 1.00 83.19 191 ASP A N 1
ATOM 1533 C CA . ASP A 1 191 ? 8.982 -2.151 -0.847 1.00 83.19 191 ASP A CA 1
ATOM 1534 C C . ASP A 1 191 ? 9.257 -3.123 0.314 1.00 83.19 191 ASP A C 1
ATOM 1536 O O . ASP A 1 191 ? 8.490 -4.048 0.570 1.00 83.19 191 ASP A O 1
ATOM 1540 N N . SER A 1 192 ? 10.287 -2.834 1.113 1.00 82.31 192 SER A N 1
ATOM 1541 C CA . SER A 1 192 ? 10.603 -3.579 2.335 1.00 82.31 192 SER A CA 1
ATOM 1542 C C . SER A 1 192 ? 9.503 -3.516 3.402 1.00 82.31 192 SER A C 1
ATOM 1544 O O . SER A 1 192 ? 9.390 -4.434 4.212 1.00 82.31 192 SER A O 1
ATOM 1546 N N . GLU A 1 193 ? 8.653 -2.483 3.405 1.00 79.38 193 GLU A N 1
ATOM 1547 C CA . GLU A 1 193 ? 7.494 -2.411 4.301 1.00 79.38 193 GLU A CA 1
ATOM 1548 C C . GLU A 1 193 ? 6.376 -3.374 3.894 1.00 79.38 193 GLU A C 1
ATOM 1550 O O . GLU A 1 193 ? 5.581 -3.747 4.756 1.00 79.38 193 GLU A O 1
ATOM 1555 N N . LEU A 1 194 ? 6.327 -3.769 2.618 1.00 78.31 194 LEU A N 1
ATOM 1556 C CA . LEU A 1 194 ? 5.347 -4.694 2.040 1.00 78.31 194 LEU A CA 1
ATOM 1557 C C . LEU A 1 194 ? 5.915 -6.108 1.841 1.00 78.31 194 LEU A C 1
ATOM 1559 O O . LEU A 1 194 ? 5.183 -7.027 1.483 1.00 78.31 194 LEU A O 1
ATOM 1563 N N . ALA A 1 195 ? 7.206 -6.317 2.105 1.00 72.44 195 ALA A N 1
ATOM 1564 C CA . ALA A 1 195 ? 7.836 -7.632 2.007 1.00 72.44 195 ALA A CA 1
ATOM 1565 C C . ALA A 1 195 ? 7.254 -8.651 3.004 1.00 72.44 195 ALA A C 1
ATOM 1567 O O . ALA A 1 195 ? 7.254 -9.850 2.732 1.00 72.44 195 ALA A O 1
ATOM 1568 N N . PHE A 1 196 ? 6.721 -8.178 4.135 1.00 68.56 196 PHE A N 1
ATOM 1569 C CA . PHE A 1 196 ? 6.116 -9.011 5.171 1.00 68.56 196 PHE A CA 1
ATOM 1570 C C . PHE A 1 196 ? 4.787 -8.415 5.628 1.00 68.56 196 PHE A C 1
ATOM 1572 O O . PHE A 1 196 ? 4.672 -7.204 5.821 1.00 68.56 196 PHE A O 1
ATOM 1579 N N . ALA A 1 197 ? 3.789 -9.268 5.863 1.00 65.31 197 ALA A N 1
ATOM 1580 C CA . ALA A 1 197 ? 2.545 -8.851 6.497 1.00 65.31 197 ALA A CA 1
ATOM 1581 C C . ALA A 1 197 ? 2.829 -8.493 7.964 1.00 65.31 197 ALA A C 1
ATOM 1583 O O . ALA A 1 197 ? 2.823 -9.364 8.831 1.00 65.31 197 ALA A O 1
ATOM 1584 N N . LYS A 1 198 ? 3.098 -7.212 8.249 1.00 68.31 198 LYS A N 1
ATOM 1585 C CA . LYS A 1 198 ? 3.484 -6.734 9.592 1.00 68.31 198 LYS A CA 1
ATOM 1586 C C . LYS A 1 198 ? 2.448 -7.074 10.665 1.00 68.31 198 LYS A C 1
ATOM 1588 O O . LYS A 1 198 ? 2.822 -7.337 11.799 1.00 68.31 198 LYS A O 1
ATOM 1593 N N . VAL A 1 199 ? 1.173 -7.141 10.285 1.00 63.97 199 VAL A N 1
ATOM 1594 C CA . VAL A 1 199 ? 0.052 -7.561 11.144 1.00 63.97 199 VAL A CA 1
ATOM 1595 C C . VAL A 1 199 ? 0.069 -9.052 11.513 1.00 63.97 199 VAL A C 1
ATOM 1597 O O . VAL A 1 199 ? -0.713 -9.472 12.348 1.00 63.97 199 VAL A O 1
ATOM 1600 N N . LYS A 1 200 ? 0.950 -9.857 10.908 1.00 63.88 200 LYS A N 1
ATOM 1601 C CA . LYS A 1 200 ? 1.152 -11.283 11.221 1.00 63.88 200 LYS A CA 1
ATOM 1602 C C . LYS A 1 200 ? 2.483 -11.553 11.936 1.00 63.88 200 LYS A C 1
ATOM 1604 O O . LYS A 1 200 ? 2.919 -12.697 12.014 1.00 63.88 200 LYS A O 1
ATOM 1609 N N . HIS A 1 201 ? 3.176 -10.510 12.399 1.00 68.75 201 HIS A N 1
ATOM 1610 C CA . HIS A 1 201 ? 4.406 -10.664 13.175 1.00 68.75 201 HIS A CA 1
ATOM 1611 C C . HIS A 1 201 ? 4.099 -11.229 14.572 1.00 68.75 201 HIS A C 1
ATOM 1613 O O . HIS A 1 201 ? 3.042 -10.952 15.122 1.00 68.75 201 HIS A O 1
ATOM 1619 N N . ALA A 1 202 ? 5.038 -11.948 15.196 1.00 59.81 202 AL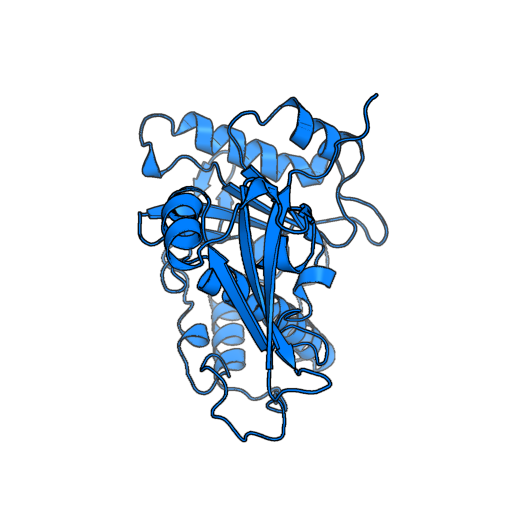A A N 1
ATOM 1620 C CA . ALA A 1 202 ? 4.833 -12.540 16.528 1.00 59.81 202 ALA A CA 1
ATOM 1621 C C . ALA A 1 202 ? 4.539 -11.507 17.640 1.00 59.81 202 ALA A C 1
ATOM 1623 O O . ALA A 1 202 ? 3.912 -11.829 18.641 1.00 59.81 202 ALA A O 1
ATOM 1624 N N . TYR A 1 203 ? 4.987 -10.263 17.450 1.00 67.69 203 TYR A N 1
ATOM 1625 C CA . TYR A 1 203 ? 4.685 -9.120 18.327 1.00 67.69 203 TYR A CA 1
ATOM 1626 C C . TYR A 1 203 ? 3.617 -8.179 17.756 1.00 67.69 203 TYR A C 1
ATOM 1628 O O . TYR A 1 203 ? 3.429 -7.077 18.271 1.00 67.69 203 TYR A O 1
ATOM 1636 N N . ALA A 1 204 ? 2.972 -8.555 16.651 1.00 68.69 204 ALA A N 1
ATOM 1637 C CA . ALA A 1 204 ? 1.835 -7.803 16.154 1.00 68.69 204 ALA A CA 1
ATOM 1638 C C . ALA A 1 204 ? 0.635 -8.000 17.092 1.00 68.69 204 ALA A C 1
ATOM 1640 O O . ALA A 1 204 ? 0.549 -9.020 17.779 1.00 68.69 204 ALA A O 1
ATOM 1641 N N . PRO A 1 205 ? -0.300 -7.040 17.115 1.00 71.25 205 PRO A N 1
ATOM 1642 C CA . PRO A 1 205 ? -1.599 -7.255 17.732 1.00 71.25 205 PRO A CA 1
ATOM 1643 C C . PRO A 1 205 ? -2.285 -8.526 17.236 1.00 71.25 205 PRO A C 1
ATOM 1645 O O . PRO A 1 205 ? -2.156 -8.871 16.062 1.00 71.25 205 PRO A O 1
ATOM 1648 N N . ILE A 1 206 ? -3.048 -9.173 18.122 1.00 77.50 206 ILE A N 1
ATOM 1649 C CA . ILE A 1 206 ? -3.914 -10.308 17.774 1.00 77.50 206 ILE A CA 1
ATOM 1650 C C . ILE A 1 206 ? -4.945 -9.833 16.749 1.00 77.50 206 ILE A C 1
ATOM 1652 O O . ILE A 1 206 ? -5.106 -10.434 15.687 1.00 77.50 206 ILE A O 1
ATOM 1656 N N . THR A 1 207 ? -5.605 -8.717 17.055 1.00 82.19 207 THR A N 1
ATOM 1657 C CA . THR A 1 207 ? -6.576 -8.068 16.178 1.00 82.19 207 THR A CA 1
ATOM 1658 C C . THR A 1 207 ? -6.358 -6.556 16.187 1.00 82.19 207 THR A C 1
ATOM 1660 O O . THR A 1 207 ? -5.861 -5.970 17.156 1.00 82.19 207 THR A O 1
ATOM 1663 N N . VAL A 1 208 ? -6.697 -5.918 15.067 1.00 85.75 208 VAL A N 1
ATOM 1664 C CA . VAL A 1 208 ? -6.785 -4.461 14.960 1.00 85.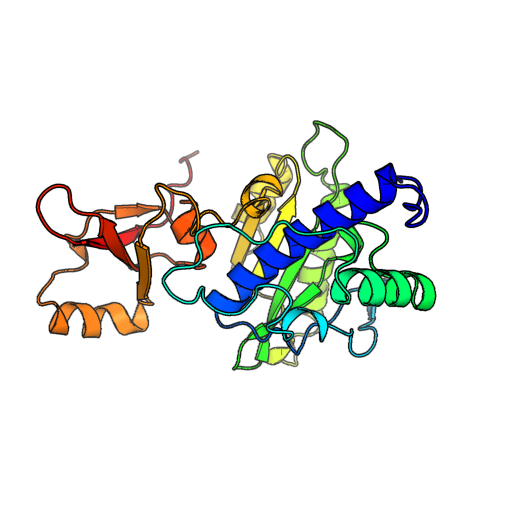75 208 VAL A CA 1
ATOM 1665 C C . VAL A 1 208 ? -8.087 -4.136 14.249 1.00 85.75 208 VAL A C 1
ATOM 1667 O O . VAL A 1 208 ? -8.284 -4.529 13.100 1.00 85.75 208 VAL A O 1
ATOM 1670 N N . GLU A 1 209 ? -8.957 -3.403 14.924 1.00 89.56 209 GLU A N 1
ATOM 1671 C CA . GLU A 1 209 ? -10.174 -2.849 14.359 1.00 89.56 209 GLU A CA 1
ATOM 1672 C C . GLU A 1 209 ? -9.947 -1.380 13.992 1.00 89.56 209 GLU A C 1
ATOM 1674 O O . GLU A 1 209 ? -9.494 -0.566 14.804 1.00 89.56 209 GLU A O 1
ATOM 1679 N N . HIS A 1 210 ? -10.249 -1.036 12.739 1.00 92.31 210 HIS A N 1
ATOM 1680 C CA . HIS A 1 210 ? -10.144 0.328 12.232 1.00 92.31 210 HIS A CA 1
ATOM 1681 C C . HIS A 1 210 ? -11.506 1.018 12.252 1.00 92.31 210 HIS A C 1
ATOM 1683 O O . HIS A 1 210 ? -12.369 0.768 11.410 1.00 92.31 210 HIS A O 1
ATOM 1689 N N . ILE A 1 211 ? -11.664 1.952 13.184 1.00 92.56 211 ILE A N 1
ATOM 1690 C CA . ILE A 1 211 ? -12.858 2.781 13.319 1.00 92.56 211 ILE A CA 1
ATOM 1691 C C . ILE A 1 211 ? -12.617 4.097 12.577 1.00 92.56 211 ILE A C 1
ATOM 1693 O O . ILE A 1 211 ? -11.820 4.945 12.989 1.00 92.56 211 ILE A O 1
ATOM 1697 N N . ARG A 1 212 ? -13.318 4.284 11.457 1.00 90.62 212 ARG A N 1
ATOM 1698 C CA . ARG A 1 212 ? -13.246 5.517 10.657 1.00 90.62 212 ARG A CA 1
ATOM 1699 C C . ARG A 1 212 ? -13.795 6.708 11.438 1.00 90.62 212 ARG A C 1
ATOM 1701 O O . ARG A 1 212 ? -14.801 6.562 12.128 1.00 90.62 212 ARG A O 1
ATOM 1708 N N . LYS A 1 213 ? -13.212 7.896 11.256 1.00 91.50 213 LYS A N 1
ATOM 1709 C CA . LYS A 1 213 ? -13.586 9.159 11.924 1.00 91.50 213 LYS A CA 1
ATOM 1710 C C . LYS A 1 213 ? -15.092 9.450 11.925 1.00 91.50 213 LYS A C 1
ATOM 1712 O O . LYS A 1 213 ? -15.607 9.965 12.910 1.00 91.50 213 LYS A O 1
ATOM 1717 N N . ASP A 1 214 ? -15.797 9.079 10.854 1.00 91.75 214 ASP A N 1
ATOM 1718 C CA . ASP A 1 214 ? -17.240 9.310 10.707 1.00 91.75 214 ASP A CA 1
ATOM 1719 C C . ASP A 1 214 ? -18.062 8.444 11.686 1.00 91.75 214 ASP A C 1
ATOM 1721 O O . ASP A 1 214 ? -19.173 8.807 12.061 1.00 91.75 214 ASP A O 1
ATOM 1725 N N . ASN A 1 215 ? -17.485 7.332 12.155 1.00 93.06 215 ASN A N 1
ATOM 1726 C CA . ASN A 1 215 ? -18.076 6.401 13.116 1.00 93.06 215 ASN A CA 1
ATOM 1727 C C . ASN A 1 215 ? -17.522 6.569 14.540 1.00 93.06 215 ASN A C 1
ATOM 1729 O O . ASN A 1 215 ? -18.122 6.053 15.481 1.00 93.06 215 ASN A O 1
ATOM 1733 N N . VAL A 1 216 ? -16.411 7.297 14.721 1.00 92.75 216 VAL A N 1
ATOM 1734 C CA . VAL A 1 216 ? -15.737 7.441 16.026 1.00 92.75 216 VAL A CA 1
ATOM 1735 C C . VAL A 1 216 ? -16.666 8.028 17.084 1.00 92.75 216 VAL A C 1
ATOM 1737 O O . VAL A 1 216 ? -16.624 7.579 18.221 1.00 92.75 216 VAL A O 1
ATOM 1740 N N . ALA A 1 217 ? -17.533 8.984 16.737 1.00 91.06 217 ALA A N 1
ATOM 1741 C CA . ALA A 1 217 ? -18.461 9.577 17.704 1.00 91.06 217 ALA A CA 1
ATOM 1742 C C . ALA A 1 217 ? -19.454 8.547 18.272 1.00 91.06 217 ALA A C 1
ATOM 1744 O O . ALA A 1 217 ? -19.696 8.519 19.477 1.00 91.06 217 ALA A O 1
ATOM 1745 N N . LYS A 1 218 ? -19.993 7.682 17.405 1.00 93.31 218 LYS A N 1
ATOM 1746 C CA . LYS A 1 218 ? -20.910 6.610 17.799 1.00 93.31 218 LYS A CA 1
ATOM 1747 C C . LYS A 1 218 ? -20.185 5.560 18.643 1.00 93.31 218 LYS A C 1
ATOM 1749 O O . LYS A 1 218 ? -20.629 5.257 19.743 1.00 93.31 218 LYS A O 1
ATOM 1754 N N . TRP A 1 219 ? -19.047 5.077 18.152 1.00 94.12 219 TRP A N 1
ATOM 1755 C CA . TRP A 1 219 ? -18.208 4.108 18.860 1.00 94.12 219 TRP A CA 1
ATOM 1756 C C . TRP A 1 219 ? -17.790 4.619 20.248 1.00 94.12 219 TRP A C 1
ATOM 1758 O O . TRP A 1 219 ? -17.932 3.920 21.241 1.00 94.12 219 TRP A O 1
ATOM 1768 N N . ALA A 1 220 ? -17.368 5.879 20.356 1.00 91.88 220 ALA A N 1
ATOM 1769 C CA . ALA A 1 220 ? -16.945 6.467 21.624 1.00 91.88 220 ALA A CA 1
ATOM 1770 C C . ALA A 1 220 ? -18.082 6.576 22.650 1.00 91.88 220 ALA A C 1
ATOM 1772 O O . ALA A 1 220 ? -17.837 6.474 23.852 1.00 91.88 220 ALA A O 1
ATOM 1773 N N . GLN A 1 221 ? -19.320 6.777 22.188 1.00 92.56 221 GLN A N 1
ATOM 1774 C CA . GLN A 1 221 ? -20.502 6.762 23.046 1.00 92.56 221 GLN A CA 1
ATOM 1775 C C . GLN A 1 221 ? -20.799 5.351 23.569 1.00 92.56 221 GLN A C 1
ATOM 1777 O O . GLN A 1 221 ? -21.128 5.204 24.745 1.00 92.56 221 GLN A O 1
ATOM 1782 N N . GLU A 1 222 ? -20.677 4.335 22.711 1.00 92.69 222 GLU A N 1
ATOM 1783 C CA . GLU A 1 222 ? -20.867 2.921 23.065 1.00 92.69 222 GLU A CA 1
ATOM 1784 C C . GLU A 1 222 ? -19.803 2.458 24.074 1.00 92.69 222 GLU A C 1
ATOM 1786 O O . GLU A 1 222 ? -20.143 1.881 25.106 1.00 92.69 222 GLU A O 1
ATOM 1791 N N . GLU A 1 223 ? -18.544 2.826 23.841 1.00 88.62 223 GLU A N 1
ATOM 1792 C CA . GLU A 1 223 ? -17.396 2.514 24.703 1.00 88.62 223 GLU A CA 1
ATOM 1793 C C . GLU A 1 223 ? -17.276 3.432 25.938 1.00 88.62 223 GLU A C 1
ATOM 1795 O O . GLU A 1 223 ? -16.424 3.221 26.798 1.00 88.62 223 GLU A O 1
ATOM 1800 N N . GLN A 1 224 ? -18.118 4.467 26.053 1.00 90.50 224 GLN A N 1
ATOM 1801 C CA . GLN A 1 224 ? -18.102 5.462 27.141 1.00 90.50 224 GLN A CA 1
ATOM 1802 C C . GLN A 1 224 ? -16.744 6.163 27.343 1.00 90.50 224 GLN A C 1
ATOM 1804 O O . GLN A 1 224 ? -16.324 6.468 28.463 1.00 90.50 224 GLN A O 1
ATOM 1809 N N . ILE A 1 225 ? -16.061 6.472 26.245 1.00 90.25 225 ILE A N 1
ATOM 1810 C CA . ILE A 1 225 ? -14.731 7.091 26.229 1.00 90.25 225 ILE A CA 1
ATOM 1811 C C . ILE A 1 225 ? -14.744 8.445 25.526 1.00 90.25 225 ILE A C 1
ATOM 1813 O O . ILE A 1 225 ? -15.620 8.770 24.733 1.00 90.25 225 ILE A O 1
ATOM 1817 N N . GLN A 1 226 ? -13.728 9.256 25.817 1.00 89.50 226 GLN A N 1
ATOM 1818 C CA . GLN A 1 226 ? -13.512 10.549 25.166 1.00 89.50 226 GLN A CA 1
ATOM 1819 C C . GLN A 1 226 ? -12.367 10.405 24.155 1.00 89.50 226 GLN A C 1
ATOM 1821 O O . GLN A 1 226 ? -11.220 10.235 24.588 1.00 89.50 226 GLN A O 1
ATOM 1826 N N . PRO A 1 227 ? -12.626 10.461 22.832 1.00 86.69 227 PRO A N 1
ATOM 1827 C CA . PRO A 1 227 ? -11.606 10.227 21.808 1.00 86.69 227 PRO A CA 1
ATOM 1828 C C . PRO A 1 227 ? -10.393 11.149 21.928 1.00 86.69 227 PRO A C 1
ATOM 1830 O O . PRO A 1 227 ? -9.271 10.760 21.608 1.00 86.69 227 PRO A O 1
ATOM 1833 N N . GLU A 1 228 ? -10.588 12.371 22.424 1.00 85.44 228 GLU A N 1
ATOM 1834 C CA . GLU A 1 228 ? -9.521 13.360 22.579 1.00 85.44 228 GLU A CA 1
ATOM 1835 C C . GLU A 1 228 ? -8.509 12.969 23.660 1.00 85.44 228 GLU A C 1
ATOM 1837 O O . GLU A 1 228 ? -7.374 13.446 23.628 1.00 85.44 228 GLU A O 1
ATOM 1842 N N . LYS A 1 229 ? -8.915 12.105 24.599 1.00 90.00 229 LYS A N 1
ATOM 1843 C CA . LYS A 1 229 ? -8.085 11.602 25.701 1.00 90.00 229 LYS A CA 1
ATOM 1844 C C . LYS A 1 229 ? -7.372 10.293 25.371 1.00 90.00 229 LYS A C 1
ATOM 1846 O O . LYS A 1 229 ? -6.586 9.819 26.191 1.00 90.00 229 LYS A O 1
ATOM 1851 N N . LEU A 1 230 ? -7.629 9.705 24.203 1.00 92.31 230 LEU A N 1
ATOM 1852 C CA . LEU A 1 230 ? -6.960 8.477 23.792 1.00 92.31 230 LEU A CA 1
ATOM 1853 C C . LEU A 1 230 ? -5.467 8.725 23.529 1.00 92.31 230 LEU A C 1
ATOM 1855 O O . LEU A 1 230 ? -5.094 9.785 23.010 1.00 92.31 230 LEU A O 1
ATOM 1859 N N . PRO A 1 231 ? -4.599 7.737 23.818 1.00 93.44 231 PRO A N 1
ATOM 1860 C CA . PRO A 1 231 ? -3.217 7.773 23.370 1.00 93.44 231 PRO A CA 1
ATOM 1861 C C . PRO A 1 231 ? -3.143 7.983 21.855 1.00 93.44 231 PRO A C 1
ATOM 1863 O O . PRO A 1 231 ? -3.975 7.492 21.091 1.00 93.44 231 PRO A O 1
ATOM 1866 N N . MET A 1 232 ? -2.132 8.724 21.413 1.00 93.50 232 MET A N 1
ATOM 1867 C CA . MET A 1 232 ? -1.991 9.089 20.008 1.00 93.50 232 MET A CA 1
ATOM 1868 C C . MET A 1 232 ? -1.137 8.072 19.252 1.00 93.50 232 MET A C 1
ATOM 1870 O O . MET A 1 232 ? -0.110 7.614 19.751 1.00 93.50 232 MET A O 1
ATOM 1874 N N . GLN A 1 233 ? -1.518 7.797 18.010 1.00 92.81 233 GLN A N 1
ATOM 1875 C CA . GLN A 1 233 ? -0.697 7.099 17.025 1.00 92.81 233 GLN A CA 1
ATOM 1876 C C . GLN A 1 233 ? -0.602 7.954 15.761 1.00 92.81 233 GLN A C 1
ATOM 1878 O O . GLN A 1 233 ? -1.551 8.633 15.377 1.00 92.81 233 GLN A O 1
ATOM 1883 N N . MET A 1 234 ? 0.568 7.984 15.129 1.00 91.25 234 MET A N 1
ATOM 1884 C CA . MET A 1 234 ? 0.779 8.805 13.937 1.00 91.25 234 MET A CA 1
ATOM 1885 C C . MET A 1 234 ? 0.273 8.074 12.697 1.00 91.25 234 MET A C 1
ATOM 1887 O O . MET A 1 234 ? 0.445 6.867 12.579 1.00 91.25 234 MET A O 1
ATOM 1891 N N . ASN A 1 235 ? -0.284 8.800 11.732 1.00 86.44 235 ASN A N 1
ATOM 1892 C CA . ASN A 1 235 ? -0.755 8.212 10.474 1.00 86.44 235 ASN A CA 1
ATOM 1893 C C . ASN A 1 235 ? 0.356 7.611 9.590 1.00 86.44 235 ASN A C 1
ATOM 1895 O O . ASN A 1 235 ? 0.053 6.868 8.664 1.00 86.44 235 ASN A O 1
ATOM 1899 N N . LEU A 1 236 ? 1.632 7.912 9.864 1.00 84.81 236 LEU A N 1
ATOM 1900 C CA . LEU A 1 236 ? 2.775 7.260 9.211 1.00 84.81 236 LEU A CA 1
ATOM 1901 C C . LEU A 1 236 ? 3.258 5.996 9.936 1.00 84.81 236 LEU A C 1
ATOM 1903 O O . LEU A 1 236 ? 4.171 5.336 9.441 1.00 84.81 236 LEU A O 1
ATOM 1907 N N . ASP A 1 237 ? 2.679 5.659 11.091 1.00 87.62 237 ASP A N 1
ATOM 1908 C CA . ASP A 1 237 ? 2.961 4.397 11.771 1.00 87.62 237 ASP A CA 1
ATOM 1909 C C . ASP A 1 237 ? 2.637 3.207 10.856 1.00 87.62 237 ASP A C 1
ATOM 1911 O O . ASP A 1 237 ? 1.695 3.254 10.068 1.00 87.62 237 ASP A O 1
ATOM 1915 N N . ALA A 1 238 ? 3.411 2.126 10.953 1.00 83.12 238 ALA A N 1
ATOM 1916 C CA . ALA A 1 238 ? 3.290 0.996 10.040 1.00 83.12 238 ALA A CA 1
ATOM 1917 C C . ALA A 1 238 ? 1.902 0.332 10.066 1.00 83.12 238 ALA A C 1
ATOM 1919 O O . ALA A 1 238 ? 1.416 -0.074 9.011 1.00 83.12 238 ALA A O 1
ATOM 1920 N N . ILE A 1 239 ? 1.264 0.237 11.237 1.00 85.69 239 ILE A N 1
ATOM 1921 C CA . ILE A 1 239 ? -0.078 -0.342 11.380 1.00 85.69 239 ILE A CA 1
ATOM 1922 C C . ILE A 1 239 ? -1.120 0.656 10.867 1.00 85.69 239 ILE A C 1
ATOM 1924 O O . ILE A 1 239 ? -2.001 0.283 10.099 1.00 85.69 239 ILE A O 1
ATOM 1928 N N . ALA A 1 240 ? -0.980 1.941 11.206 1.00 88.50 240 ALA A N 1
ATOM 1929 C CA . ALA A 1 240 ? -1.873 2.986 10.702 1.00 88.50 240 ALA A CA 1
ATOM 1930 C C . ALA A 1 240 ? -1.855 3.065 9.172 1.00 88.50 240 ALA A C 1
ATOM 1932 O O . ALA A 1 240 ? -2.911 3.052 8.539 1.00 88.50 240 ALA A O 1
ATOM 1933 N N . LYS A 1 241 ? -0.658 3.048 8.575 1.00 86.69 241 LYS A N 1
ATOM 1934 C CA . LYS A 1 241 ? -0.477 2.930 7.131 1.00 86.69 241 LYS A CA 1
ATOM 1935 C C . LYS A 1 241 ? -1.121 1.657 6.618 1.00 86.69 241 LYS A C 1
ATOM 1937 O O . LYS A 1 241 ? -1.861 1.741 5.660 1.00 86.69 241 LYS A O 1
ATOM 1942 N N . TRP A 1 242 ? -0.907 0.491 7.222 1.00 86.38 242 TRP A N 1
ATOM 1943 C CA . TRP A 1 242 ? -1.501 -0.762 6.737 1.00 86.38 242 TRP A CA 1
ATOM 1944 C C . TRP A 1 242 ? -3.030 -0.667 6.563 1.00 86.38 242 TRP A C 1
ATOM 1946 O O . TRP A 1 242 ? -3.548 -0.967 5.487 1.00 86.38 242 TRP A O 1
ATOM 1956 N N . TYR A 1 243 ? -3.732 -0.122 7.559 1.00 87.56 243 TYR A N 1
ATOM 1957 C CA . TYR A 1 243 ? -5.187 0.074 7.520 1.00 87.56 243 TYR A CA 1
ATOM 1958 C C . TYR A 1 243 ? -5.646 1.319 6.737 1.00 87.56 243 TYR A C 1
ATOM 1960 O O . TYR A 1 243 ? -6.842 1.525 6.556 1.00 87.56 243 TYR A O 1
ATOM 1968 N N . GLY A 1 244 ? -4.726 2.148 6.232 1.00 87.12 244 GLY A N 1
ATOM 1969 C CA . GLY A 1 244 ? -5.071 3.397 5.544 1.00 87.12 244 GLY A CA 1
ATOM 1970 C C . GLY A 1 244 ? -5.728 4.421 6.475 1.00 87.12 244 GLY A C 1
ATOM 1971 O O . GLY A 1 244 ? -6.615 5.168 6.059 1.00 87.12 244 GLY A O 1
ATOM 1972 N N . ALA A 1 245 ? -5.331 4.425 7.748 1.00 89.62 245 ALA A N 1
ATOM 1973 C CA . ALA A 1 245 ? -5.965 5.228 8.778 1.00 89.62 245 ALA A CA 1
ATOM 1974 C C . ALA A 1 245 ? -5.654 6.725 8.605 1.00 89.62 245 ALA A C 1
ATOM 1976 O O . ALA A 1 245 ? -4.500 7.153 8.499 1.00 89.62 245 ALA A O 1
ATOM 1977 N N . SER A 1 246 ? -6.708 7.534 8.590 1.00 89.12 246 SER A N 1
ATOM 1978 C CA . SER A 1 246 ? -6.652 8.986 8.447 1.00 89.12 246 SER A CA 1
ATOM 1979 C C . SER A 1 246 ? -6.634 9.687 9.809 1.00 89.12 246 SER A C 1
ATOM 1981 O O . SER A 1 246 ? -7.031 9.100 10.814 1.00 89.12 246 SER A O 1
ATOM 1983 N N . PRO A 1 247 ? -6.197 10.960 9.892 1.00 90.44 247 PRO A N 1
ATOM 1984 C CA . PRO A 1 247 ? -6.316 11.729 11.127 1.00 90.44 247 PRO A CA 1
ATOM 1985 C C . PRO A 1 247 ? -7.747 11.697 11.679 1.00 90.44 247 PRO A C 1
ATOM 1987 O O . PRO A 1 247 ? -8.702 11.870 10.923 1.00 90.44 247 PRO A O 1
ATOM 1990 N N . PHE A 1 248 ? -7.854 11.535 12.999 1.00 92.38 248 PHE A N 1
ATOM 1991 C CA . PHE A 1 248 ? -9.083 11.358 13.780 1.00 92.38 248 PHE A CA 1
ATOM 1992 C C . PHE A 1 248 ? -9.787 10.004 13.640 1.00 92.38 248 PHE A C 1
ATOM 1994 O O . PHE A 1 248 ? -10.776 9.791 14.335 1.00 92.38 248 PHE A O 1
ATOM 2001 N N . ASP A 1 249 ? -9.271 9.079 12.831 1.00 94.25 249 ASP A N 1
ATOM 2002 C CA . ASP A 1 249 ? -9.661 7.673 12.945 1.00 94.25 249 ASP A CA 1
ATOM 2003 C C . ASP A 1 249 ? -9.153 7.091 14.273 1.00 94.25 249 ASP A C 1
ATOM 2005 O O . ASP A 1 249 ? -8.247 7.641 14.908 1.00 94.25 249 ASP A O 1
ATOM 2009 N N . VAL A 1 250 ? -9.709 5.954 14.680 1.00 94.19 250 VAL A N 1
ATOM 2010 C CA . VAL A 1 250 ? -9.253 5.196 15.845 1.00 94.19 250 VAL A CA 1
ATOM 2011 C C . VAL A 1 250 ? -8.851 3.789 15.423 1.00 94.19 250 VAL A C 1
ATOM 2013 O O . VAL A 1 250 ? -9.516 3.159 14.603 1.00 94.19 250 VAL A O 1
ATOM 2016 N N . LEU A 1 251 ? -7.750 3.299 15.991 1.00 92.94 251 LEU A N 1
ATOM 2017 C CA . LEU A 1 251 ? -7.372 1.892 15.923 1.00 92.94 251 LEU A CA 1
ATOM 2018 C C . LEU A 1 251 ? -7.565 1.266 17.299 1.00 92.94 251 LEU A C 1
ATOM 2020 O O . LEU A 1 251 ? -6.864 1.626 18.251 1.00 92.94 251 LEU A O 1
ATOM 2024 N N . GLN A 1 252 ? -8.511 0.340 17.395 1.00 91.25 252 GLN A N 1
ATOM 2025 C CA . GLN A 1 252 ? -8.704 -0.511 18.561 1.00 91.25 252 GLN A CA 1
ATOM 2026 C C . GLN A 1 252 ? -7.887 -1.783 18.363 1.00 91.25 252 GLN A C 1
ATOM 2028 O O . GLN A 1 252 ? -7.895 -2.385 17.297 1.00 91.25 252 GLN A O 1
ATOM 2033 N N . THR A 1 253 ? -7.079 -2.125 19.354 1.00 88.94 253 THR A N 1
ATOM 2034 C CA . THR A 1 253 ? -6.014 -3.120 19.240 1.00 88.94 253 THR A CA 1
ATOM 2035 C C . THR A 1 253 ? -6.148 -4.115 20.374 1.00 88.94 253 THR A C 1
ATOM 2037 O O . THR A 1 253 ? -6.156 -3.696 21.530 1.00 88.94 253 THR A O 1
ATOM 2040 N N . GLU A 1 254 ? -6.185 -5.407 20.064 1.00 85.88 254 GLU A N 1
ATOM 2041 C CA . GLU A 1 254 ? -6.126 -6.475 21.064 1.00 85.88 254 GLU A CA 1
ATOM 2042 C C . GLU A 1 254 ? -4.756 -7.146 21.047 1.00 85.88 254 GLU A C 1
ATOM 2044 O O . GLU A 1 254 ? -4.188 -7.440 19.993 1.00 85.88 254 GLU A O 1
ATOM 2049 N N . LEU A 1 255 ? -4.209 -7.393 22.231 1.00 80.88 255 LEU A N 1
ATOM 2050 C CA . LEU A 1 255 ? -2.904 -8.012 22.436 1.00 80.88 255 LEU A CA 1
ATOM 2051 C C . LEU A 1 255 ? -3.011 -9.120 23.477 1.00 80.88 255 LEU A C 1
ATOM 2053 O O . LEU A 1 255 ? -3.923 -9.120 24.302 1.00 80.88 255 LEU A O 1
ATOM 2057 N N . LEU A 1 256 ? -2.035 -10.027 23.473 1.00 75.12 256 LEU A N 1
ATOM 2058 C CA . LEU A 1 256 ? -1.857 -10.986 24.561 1.00 75.12 256 LEU A CA 1
ATOM 2059 C C . LEU A 1 256 ? -1.538 -10.219 25.847 1.00 75.12 256 LEU A C 1
ATOM 2061 O O . LEU A 1 256 ? -0.580 -9.440 25.895 1.00 75.12 256 LEU A O 1
ATOM 2065 N N . GLY A 1 257 ? -2.363 -10.414 26.873 1.00 65.06 257 GLY A N 1
ATOM 2066 C CA . GLY A 1 257 ? -2.128 -9.813 28.176 1.00 65.06 257 GLY A CA 1
ATOM 2067 C C . GLY A 1 257 ? -1.012 -10.531 28.927 1.00 65.06 257 GLY A C 1
ATOM 2068 O O . GLY A 1 257 ? -0.727 -11.704 28.707 1.00 65.06 257 GLY A O 1
ATOM 2069 N N . THR A 1 258 ? -0.362 -9.820 29.846 1.00 64.88 258 THR A N 1
ATOM 2070 C CA . THR A 1 258 ? 0.582 -10.442 30.789 1.00 64.88 258 THR A CA 1
ATOM 2071 C C . THR A 1 258 ? -0.129 -11.085 31.979 1.00 64.88 258 THR A C 1
ATOM 2073 O O . THR A 1 258 ? 0.440 -11.954 32.633 1.00 64.88 258 THR A O 1
ATOM 2076 N N . THR A 1 259 ? -1.360 -10.651 32.269 1.00 62.31 259 THR A N 1
ATOM 2077 C CA . THR A 1 259 ? -2.176 -11.103 33.409 1.00 62.31 259 THR A CA 1
ATOM 2078 C C . THR A 1 259 ? -3.560 -11.621 3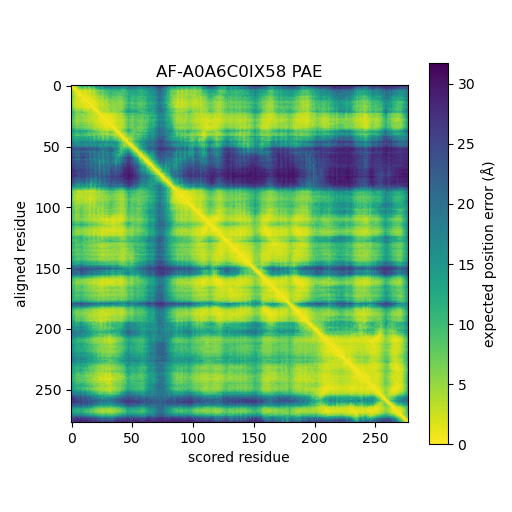3.018 1.00 62.31 259 THR A C 1
ATOM 2080 O O . THR A 1 259 ? -4.172 -12.336 33.803 1.00 62.31 259 THR A O 1
ATOM 2083 N N . THR A 1 260 ? -4.068 -11.255 31.841 1.00 57.56 260 THR A N 1
ATOM 2084 C CA . THR A 1 260 ? -5.346 -11.715 31.273 1.00 57.56 260 THR A CA 1
ATOM 2085 C C . THR A 1 260 ? -5.100 -12.327 29.898 1.00 57.56 260 THR A C 1
ATOM 2087 O O . THR A 1 260 ? -4.104 -11.991 29.258 1.00 57.56 260 THR A O 1
ATOM 2090 N N . ASP A 1 261 ? -6.006 -13.188 29.428 1.00 60.09 261 ASP A N 1
ATOM 2091 C CA . ASP A 1 261 ? -5.869 -13.858 28.125 1.00 60.09 261 ASP A CA 1
ATOM 2092 C C . ASP A 1 261 ? -5.715 -12.849 26.970 1.00 60.09 261 ASP A C 1
ATOM 2094 O O . ASP A 1 261 ? -4.915 -13.055 26.057 1.00 60.09 261 ASP A O 1
ATOM 2098 N N . THR A 1 262 ? -6.393 -11.699 27.058 1.00 65.88 262 THR A N 1
ATOM 2099 C CA . THR A 1 262 ? -6.209 -10.554 26.156 1.00 65.88 262 THR A CA 1
ATOM 2100 C C . THR A 1 262 ? -6.288 -9.218 26.903 1.00 65.88 262 THR A C 1
ATOM 2102 O O . THR A 1 262 ? -6.883 -9.115 27.980 1.00 65.88 262 THR A O 1
ATOM 2105 N N . ILE A 1 263 ? -5.658 -8.180 26.346 1.00 73.81 263 ILE A N 1
ATOM 2106 C CA . ILE A 1 263 ? -5.806 -6.776 26.756 1.00 73.81 263 ILE A CA 1
ATOM 2107 C C . ILE A 1 263 ? -6.049 -5.937 25.502 1.00 73.81 263 ILE A C 1
ATOM 2109 O O . ILE A 1 263 ? -5.284 -6.013 24.538 1.00 73.81 263 ILE A O 1
ATOM 2113 N N . GLY A 1 264 ? -7.101 -5.118 25.536 1.00 81.12 264 GLY A N 1
ATOM 2114 C CA . GLY A 1 264 ? -7.441 -4.171 24.478 1.00 81.12 264 GLY A CA 1
ATOM 2115 C C . GLY A 1 264 ? -7.026 -2.738 24.816 1.00 81.12 264 GLY A C 1
ATOM 2116 O O . GLY A 1 264 ? -7.140 -2.307 25.963 1.00 81.12 264 GLY A O 1
ATOM 2117 N N . TYR A 1 265 ? -6.575 -1.970 23.824 1.00 87.69 265 TYR A N 1
ATOM 2118 C CA . TYR A 1 265 ? -6.495 -0.509 23.925 1.00 87.69 265 TYR A CA 1
ATOM 2119 C C . TYR A 1 265 ? -6.863 0.169 22.607 1.00 87.69 265 TYR A C 1
ATOM 2121 O O . TYR A 1 265 ? -6.681 -0.392 21.529 1.00 87.69 265 TYR A O 1
ATOM 2129 N N . ALA A 1 266 ? -7.322 1.416 22.688 1.00 92.56 266 ALA A N 1
ATOM 2130 C CA . ALA A 1 266 ? -7.628 2.242 21.526 1.00 92.56 266 ALA A CA 1
ATOM 2131 C C . ALA A 1 266 ? -6.653 3.418 21.405 1.00 92.56 266 ALA A C 1
ATOM 2133 O O . ALA A 1 266 ? -6.253 4.014 22.409 1.00 92.56 266 ALA A O 1
ATOM 2134 N N . ARG A 1 267 ? -6.270 3.766 20.172 1.00 93.69 267 ARG A N 1
ATOM 2135 C CA . ARG A 1 267 ? -5.436 4.940 19.875 1.00 93.69 267 ARG A CA 1
ATOM 2136 C C . ARG A 1 267 ? -6.068 5.809 18.805 1.00 93.69 267 ARG A C 1
ATOM 2138 O O . ARG A 1 267 ? -6.497 5.300 17.773 1.00 93.69 267 ARG A O 1
ATOM 2145 N N . ILE A 1 268 ? -6.065 7.122 19.024 1.00 95.00 268 ILE A N 1
ATOM 2146 C CA . ILE A 1 268 ? -6.527 8.091 18.028 1.00 95.00 268 ILE A CA 1
ATOM 2147 C C . ILE A 1 268 ? -5.400 8.438 17.055 1.00 95.00 268 ILE A C 1
ATOM 2149 O O . ILE A 1 268 ? -4.261 8.713 17.450 1.00 95.00 268 ILE A O 1
ATOM 2153 N N . ILE A 1 269 ? -5.726 8.459 15.770 1.00 94.69 269 ILE A N 1
ATOM 2154 C CA . ILE A 1 269 ? -4.780 8.752 14.706 1.00 94.69 269 ILE A CA 1
ATOM 2155 C C . ILE A 1 269 ? -4.585 10.257 14.582 1.00 94.69 269 ILE A C 1
ATOM 2157 O O . ILE A 1 269 ? -5.531 11.043 14.500 1.00 94.69 269 ILE A O 1
ATOM 2161 N N . ARG A 1 270 ? -3.326 10.680 14.545 1.00 90.62 270 ARG A N 1
ATOM 2162 C CA . ARG A 1 270 ? -2.931 12.074 14.350 1.00 90.62 270 ARG A CA 1
ATOM 2163 C C . ARG A 1 270 ? -2.068 12.212 13.111 1.00 90.62 270 ARG A C 1
ATOM 2165 O O . ARG A 1 270 ? -1.339 11.304 12.715 1.00 90.62 270 ARG A O 1
ATOM 2172 N N . GLN A 1 271 ? -2.153 13.387 12.502 1.00 86.06 271 GLN A N 1
ATOM 2173 C CA . GLN A 1 271 ? -1.272 13.748 11.407 1.00 86.06 271 GLN A CA 1
ATOM 2174 C C . GLN A 1 271 ? 0.164 13.829 11.928 1.00 86.06 271 GLN A C 1
ATOM 2176 O O . GLN A 1 271 ? 0.434 14.556 12.885 1.00 86.06 271 GLN A O 1
ATOM 2181 N N . THR A 1 272 ? 1.087 13.128 11.271 1.00 79.62 272 THR A N 1
ATOM 2182 C CA . THR A 1 272 ? 2.512 13.269 11.579 1.00 79.62 272 THR A CA 1
ATOM 2183 C C . THR A 1 272 ? 2.928 14.731 11.402 1.00 79.62 272 THR A C 1
ATOM 2185 O O . THR A 1 272 ? 2.675 15.290 10.325 1.00 79.62 272 THR A O 1
ATOM 2188 N N . PRO A 1 273 ? 3.568 15.361 12.407 1.00 65.81 273 PRO A N 1
ATOM 2189 C CA . PRO A 1 273 ? 4.039 16.730 12.285 1.00 65.81 273 PRO A CA 1
ATOM 2190 C C . PRO A 1 273 ? 4.972 16.858 11.083 1.00 65.81 273 PRO A C 1
ATOM 2192 O O . PRO A 1 273 ? 6.030 16.232 11.017 1.00 65.81 273 PRO A O 1
ATOM 2195 N N . THR A 1 274 ? 4.603 17.687 10.116 1.00 56.91 274 THR A N 1
ATOM 2196 C CA . THR A 1 274 ? 5.566 18.156 9.123 1.00 56.91 274 THR A CA 1
ATOM 2197 C C . THR A 1 274 ? 6.520 19.107 9.826 1.00 56.91 274 THR A C 1
ATOM 2199 O O . THR A 1 274 ? 6.061 20.078 10.429 1.00 56.91 274 THR A O 1
ATOM 2202 N N . ALA A 1 275 ? 7.828 18.831 9.767 1.00 45.03 275 ALA A N 1
ATOM 2203 C CA . ALA A 1 275 ? 8.847 19.744 10.276 1.00 45.03 275 ALA A CA 1
ATOM 2204 C C . ALA A 1 275 ? 8.543 21.169 9.784 1.00 45.03 275 ALA A C 1
ATOM 2206 O O . ALA A 1 275 ? 8.414 21.388 8.575 1.00 45.03 275 ALA A O 1
ATOM 2207 N N . LYS A 1 276 ? 8.363 22.103 10.726 1.00 41.00 276 LYS A N 1
ATOM 2208 C CA . LYS A 1 276 ? 8.255 23.527 10.410 1.00 41.00 276 LYS A CA 1
ATOM 2209 C C . LYS A 1 276 ? 9.589 23.941 9.783 1.00 41.00 276 LYS A C 1
ATOM 2211 O O . LYS A 1 276 ? 10.632 23.678 10.377 1.00 41.00 276 LYS A O 1
ATOM 2216 N N . GLN A 1 277 ? 9.531 24.479 8.565 1.00 41.78 277 GLN A N 1
ATOM 2217 C CA . GLN A 1 277 ? 10.644 25.229 7.981 1.00 41.78 277 GLN A CA 1
ATOM 2218 C C . GLN A 1 277 ? 10.738 26.584 8.669 1.00 41.78 277 GLN A C 1
ATOM 2220 O O . GLN A 1 277 ? 9.656 27.139 8.973 1.00 41.78 277 GLN A O 1
#